Protein AF-A0A917L1X8-F1 (afdb_monomer_lite)

Structure (mmCIF, N/CA/C/O backbone):
data_AF-A0A917L1X8-F1
#
_entry.id   AF-A0A917L1X8-F1
#
loop_
_atom_site.group_PDB
_atom_site.id
_atom_site.type_symbol
_atom_site.label_atom_id
_atom_site.label_alt_id
_atom_site.label_comp_id
_atom_site.label_asym_id
_atom_site.label_entity_id
_atom_site.label_seq_id
_atom_site.pdbx_PDB_ins_code
_atom_site.Cartn_x
_atom_site.Cartn_y
_atom_site.Cartn_z
_atom_site.occupancy
_atom_site.B_iso_or_equiv
_atom_site.auth_seq_id
_atom_site.auth_comp_id
_atom_site.auth_asym_id
_atom_site.auth_atom_id
_atom_site.pdbx_PDB_model_num
ATOM 1 N N . MET A 1 1 ? -9.112 -83.133 -15.564 1.00 37.19 1 MET A N 1
ATOM 2 C CA . MET A 1 1 ? -9.327 -83.525 -14.154 1.00 37.19 1 MET A CA 1
ATOM 3 C C . MET A 1 1 ? -9.954 -82.317 -13.470 1.00 37.19 1 MET A C 1
ATOM 5 O O . MET A 1 1 ? -9.300 -81.292 -13.393 1.00 37.19 1 MET A O 1
ATOM 9 N N . SER A 1 2 ? -11.290 -82.280 -13.437 1.00 29.70 2 SER A N 1
ATOM 10 C CA . SER A 1 2 ? -12.118 -82.573 -12.244 1.00 29.70 2 SER A CA 1
ATOM 11 C C . SER A 1 2 ? -12.110 -81.376 -11.283 1.00 29.70 2 SER A C 1
ATOM 13 O O . SER A 1 2 ? -11.098 -81.151 -10.637 1.00 29.70 2 SER A O 1
ATOM 15 N N . ALA A 1 3 ? -13.090 -80.466 -11.393 1.00 27.92 3 ALA A N 1
ATOM 16 C CA . ALA A 1 3 ? -14.369 -80.446 -10.639 1.00 27.92 3 ALA A CA 1
ATOM 17 C C . ALA A 1 3 ? -14.128 -80.019 -9.171 1.00 27.92 3 ALA A C 1
ATOM 19 O O . ALA A 1 3 ? -13.199 -80.515 -8.555 1.00 27.92 3 ALA A O 1
ATOM 20 N N . SER A 1 4 ? -14.846 -79.090 -8.535 1.00 29.97 4 SER A N 1
ATOM 21 C CA . SER A 1 4 ? -16.282 -78.764 -8.570 1.00 29.97 4 SER A CA 1
ATOM 22 C C . SER A 1 4 ? -16.540 -77.526 -7.683 1.00 29.97 4 SER A C 1
ATOM 24 O O . SER A 1 4 ? -15.988 -77.466 -6.589 1.00 29.97 4 SER A O 1
ATOM 26 N N . GLY A 1 5 ? -17.358 -76.559 -8.121 1.00 28.75 5 GLY A N 1
ATOM 27 C CA . GLY A 1 5 ? -18.647 -76.209 -7.477 1.00 28.75 5 GLY A CA 1
ATOM 28 C C . GLY A 1 5 ? -18.569 -74.857 -6.739 1.00 28.75 5 GLY A C 1
ATOM 29 O O . GLY A 1 5 ? -17.523 -74.531 -6.206 1.00 28.75 5 GLY A O 1
ATOM 30 N N . GLY A 1 6 ? -19.568 -73.976 -6.676 1.00 29.66 6 GLY A N 1
ATOM 31 C CA . GLY A 1 6 ? -20.951 -73.946 -7.148 1.00 29.66 6 GLY A CA 1
ATOM 32 C C . GLY A 1 6 ? -21.548 -72.550 -6.853 1.00 29.66 6 GLY A C 1
ATOM 33 O O . GLY A 1 6 ? -20.963 -71.761 -6.117 1.00 29.66 6 GLY A O 1
ATOM 34 N N . PHE A 1 7 ? -22.682 -72.246 -7.483 1.00 34.00 7 PHE A N 1
ATOM 35 C CA . PHE A 1 7 ? -23.410 -70.968 -7.468 1.00 34.00 7 PHE A CA 1
ATOM 36 C C . PHE A 1 7 ? -24.003 -70.566 -6.100 1.00 34.00 7 PHE A C 1
ATOM 38 O O . PHE A 1 7 ? -24.347 -71.427 -5.296 1.00 34.00 7 PHE A O 1
ATOM 45 N N . GLY A 1 8 ? -24.264 -69.264 -5.912 1.00 29.08 8 GLY A N 1
ATOM 46 C CA . GLY A 1 8 ? -25.159 -68.730 -4.873 1.00 29.08 8 GLY A CA 1
ATOM 47 C C . GLY A 1 8 ? -25.096 -67.202 -4.788 1.00 29.08 8 GLY A C 1
ATOM 48 O O . GLY A 1 8 ? -24.018 -66.656 -4.600 1.00 29.08 8 GLY A O 1
ATOM 49 N N . GLY A 1 9 ? -26.221 -66.511 -4.985 1.00 28.94 9 GLY A N 1
ATOM 50 C CA . GLY A 1 9 ? -26.287 -65.058 -5.149 1.00 28.94 9 GLY A CA 1
ATOM 51 C C . GLY A 1 9 ? -26.867 -64.275 -3.967 1.00 28.94 9 GLY A C 1
ATOM 52 O O . GLY A 1 9 ? -27.357 -64.843 -3.000 1.00 28.94 9 GLY A O 1
ATOM 53 N N . VAL A 1 10 ? -26.876 -62.956 -4.194 1.00 34.75 10 VAL A N 1
ATOM 54 C CA . VAL A 1 10 ? -27.664 -61.863 -3.588 1.00 34.75 10 VAL A CA 1
ATOM 55 C C . VAL A 1 10 ? -27.365 -61.457 -2.139 1.00 34.75 10 VAL A C 1
ATOM 57 O O . VAL A 1 10 ? -27.538 -62.212 -1.193 1.00 34.75 10 VAL A O 1
ATOM 60 N N . GLY A 1 11 ? -27.068 -60.162 -1.987 1.00 27.75 11 GLY A N 1
ATOM 61 C CA . GLY A 1 11 ? -27.227 -59.420 -0.739 1.00 27.75 11 GLY A CA 1
ATOM 62 C C . GLY A 1 11 ? -26.560 -58.051 -0.812 1.00 27.75 11 GLY A C 1
ATOM 63 O O . GLY A 1 11 ? -25.422 -57.897 -0.387 1.00 27.75 11 GLY A O 1
ATOM 64 N N . GLY A 1 12 ? -27.247 -57.061 -1.385 1.00 32.41 12 GLY A N 1
ATOM 65 C CA . GLY A 1 12 ? -26.806 -55.672 -1.306 1.00 32.41 12 GLY A CA 1
ATOM 66 C C . GLY A 1 12 ? -26.876 -55.155 0.131 1.00 32.41 12 GLY A C 1
ATOM 67 O O . GLY A 1 12 ? -27.874 -55.365 0.814 1.00 32.41 12 GLY A O 1
ATOM 68 N N . VAL A 1 13 ? -25.841 -54.433 0.556 1.00 33.09 13 VAL A N 1
ATOM 69 C CA . VAL A 1 13 ? -25.911 -53.473 1.661 1.00 33.09 13 VAL A CA 1
ATOM 70 C C . VAL A 1 13 ? -25.188 -52.215 1.193 1.00 33.09 13 VAL A C 1
ATOM 72 O O . VAL A 1 13 ? -24.022 -52.262 0.806 1.00 33.09 13 VAL A O 1
ATOM 75 N N . GLY A 1 14 ? -25.922 -51.105 1.158 1.00 32.94 14 GLY A N 1
ATOM 76 C CA . GLY A 1 14 ? -25.407 -49.796 0.783 1.00 32.94 14 GLY A CA 1
ATOM 77 C C . GLY A 1 14 ? -24.368 -49.288 1.779 1.00 32.94 14 GLY A C 1
ATOM 78 O O . GLY A 1 14 ? -24.600 -49.281 2.986 1.00 32.94 14 GLY A O 1
ATOM 79 N N . GLY A 1 15 ? -23.241 -48.824 1.245 1.00 29.70 15 GLY A N 1
ATOM 80 C CA . GLY A 1 15 ? -22.302 -47.946 1.929 1.00 29.70 15 GLY A CA 1
ATOM 81 C C . GLY A 1 15 ? -22.498 -46.523 1.424 1.00 29.70 15 GLY A C 1
ATOM 82 O O . GLY A 1 15 ? -22.317 -46.240 0.242 1.00 29.70 15 GLY A O 1
ATOM 83 N N . VAL A 1 16 ? -22.909 -45.644 2.328 1.00 33.94 16 VAL A N 1
ATOM 84 C CA . VAL A 1 16 ? -22.978 -44.197 2.139 1.00 33.94 16 VAL A CA 1
ATOM 85 C C . VAL A 1 16 ? -21.563 -43.625 2.020 1.00 33.94 16 VAL A C 1
ATOM 87 O O . VAL A 1 16 ? -20.709 -43.942 2.838 1.00 33.94 16 VAL A O 1
ATOM 90 N N . GLY A 1 17 ? -21.384 -42.713 1.061 1.00 30.53 17 GLY A N 1
ATOM 91 C CA . GLY A 1 17 ? -20.558 -41.511 1.203 1.00 30.53 17 GLY A CA 1
ATOM 92 C C . GLY A 1 17 ? -19.044 -41.676 1.094 1.00 30.53 17 GLY A C 1
ATOM 93 O O . GLY A 1 17 ? -18.377 -42.121 2.019 1.00 30.53 17 GLY A O 1
ATOM 94 N N . GLY A 1 18 ? -18.478 -41.155 0.009 1.00 34.00 18 GLY A N 1
ATOM 95 C CA . GLY A 1 18 ? -17.051 -40.880 -0.041 1.00 34.00 18 GLY A CA 1
ATOM 96 C C . GLY A 1 18 ? -16.575 -40.522 -1.435 1.00 34.00 18 GLY A C 1
ATOM 97 O O . GLY A 1 18 ? -16.677 -41.327 -2.350 1.00 34.00 18 GLY A O 1
ATOM 98 N N . VAL A 1 19 ? -15.972 -39.340 -1.536 1.00 35.31 19 VAL A N 1
ATOM 99 C CA . VAL A 1 19 ? -15.176 -38.846 -2.669 1.00 35.31 19 VAL A CA 1
ATOM 100 C C . VAL A 1 19 ? -15.982 -38.254 -3.835 1.00 35.31 19 VAL A C 1
ATOM 102 O O . VAL A 1 19 ? -16.015 -38.766 -4.950 1.00 35.31 19 VAL A O 1
ATOM 105 N N . GLY A 1 20 ? -16.578 -37.085 -3.579 1.00 29.56 20 GLY A N 1
ATOM 106 C CA . GLY A 1 20 ? -16.814 -36.081 -4.618 1.00 29.56 20 GLY A CA 1
ATOM 107 C C . GLY A 1 20 ? -15.520 -35.303 -4.864 1.00 29.56 20 GLY A C 1
ATOM 108 O O . GLY A 1 20 ? -14.952 -34.747 -3.927 1.00 29.56 20 GLY A O 1
ATOM 109 N N . GLY A 1 21 ? -15.032 -35.344 -6.103 1.00 27.83 21 GLY A N 1
ATOM 110 C CA . GLY A 1 21 ? -13.711 -34.877 -6.509 1.00 27.83 21 GLY A CA 1
ATOM 111 C C . GLY A 1 21 ? -13.425 -33.398 -6.253 1.00 27.83 21 GLY A C 1
ATOM 112 O O . GLY A 1 21 ? -14.277 -32.525 -6.404 1.00 27.83 21 GLY A O 1
ATOM 113 N N . VAL A 1 22 ? -12.159 -33.133 -5.933 1.00 37.16 22 VAL A N 1
ATOM 114 C CA . VAL A 1 22 ? -11.542 -31.810 -6.025 1.00 37.16 22 VAL A CA 1
ATOM 115 C C . VAL A 1 22 ? -11.422 -31.478 -7.512 1.00 37.16 22 VAL A C 1
ATOM 117 O O . VAL A 1 22 ? -10.515 -31.941 -8.201 1.00 37.16 22 VAL A O 1
ATOM 120 N N . GLY A 1 23 ? -12.404 -30.748 -8.033 1.00 28.89 23 GLY A N 1
ATOM 121 C CA . GLY A 1 23 ? -12.411 -30.261 -9.404 1.00 28.89 23 GLY A CA 1
ATOM 122 C C . GLY A 1 23 ? -11.868 -28.839 -9.483 1.00 28.89 23 GLY A C 1
ATOM 123 O O . GLY A 1 23 ? -12.508 -27.915 -9.000 1.00 28.89 23 GLY A O 1
ATOM 124 N N . GLY A 1 24 ? -10.726 -28.683 -10.155 1.00 27.34 24 GLY A N 1
ATOM 125 C CA . GLY A 1 24 ? -10.419 -27.493 -10.951 1.00 27.34 24 GLY A CA 1
ATOM 126 C C . GLY A 1 24 ? -9.956 -26.251 -10.196 1.00 27.34 24 GLY A C 1
ATOM 127 O O . GLY A 1 24 ? -10.712 -25.306 -10.004 1.00 27.34 24 GLY A O 1
ATOM 128 N N . VAL A 1 25 ? -8.654 -26.197 -9.916 1.00 39.25 25 VAL A N 1
ATOM 129 C CA . VAL A 1 25 ? -7.922 -24.933 -9.804 1.00 39.25 25 VAL A CA 1
ATOM 130 C C . VAL A 1 25 ? -7.875 -24.325 -11.211 1.00 39.25 25 VAL A C 1
ATOM 132 O O . VAL A 1 25 ? -7.202 -24.849 -12.096 1.00 39.25 25 VAL A O 1
ATOM 135 N N . GLY A 1 26 ? -8.644 -23.262 -11.437 1.00 26.94 26 GLY A N 1
ATOM 136 C CA . GLY A 1 26 ? -8.643 -22.471 -12.666 1.00 26.94 26 GLY A CA 1
ATOM 137 C C . GLY A 1 26 ? -8.386 -21.015 -12.308 1.00 26.94 26 GLY A C 1
ATOM 138 O O . GLY A 1 26 ? -9.172 -20.407 -11.587 1.00 26.94 26 GLY A O 1
ATOM 139 N N . GLY A 1 27 ? -7.247 -20.486 -12.754 1.00 30.53 27 GLY A N 1
ATOM 140 C CA . GLY A 1 27 ? -6.743 -19.177 -12.361 1.00 30.53 27 GLY A CA 1
ATOM 141 C C . GLY A 1 27 ? -7.693 -18.023 -12.680 1.00 30.53 27 GLY A C 1
ATOM 142 O O . GLY A 1 27 ? -8.072 -17.803 -13.828 1.00 30.53 27 GLY A O 1
ATOM 143 N N . VAL A 1 28 ? -7.973 -17.223 -11.654 1.00 29.88 28 VAL A N 1
ATOM 144 C CA . VAL A 1 28 ? -8.329 -15.811 -11.794 1.00 29.88 28 VAL A CA 1
ATOM 145 C C . VAL A 1 28 ? -7.239 -15.030 -11.067 1.00 29.88 28 VAL A C 1
ATOM 147 O O . VAL A 1 28 ? -7.268 -14.837 -9.856 1.00 29.88 28 VAL A O 1
ATOM 150 N N . GLY A 1 29 ? -6.194 -14.669 -11.809 1.00 35.03 29 GLY A N 1
ATOM 151 C CA . GLY A 1 29 ? -5.110 -13.832 -11.312 1.00 35.03 29 GLY A CA 1
ATOM 152 C C . GLY A 1 29 ? -5.513 -12.362 -11.357 1.00 35.03 29 GLY A C 1
ATOM 153 O O . GLY A 1 29 ? -5.579 -11.776 -12.433 1.00 35.03 29 GLY A O 1
ATOM 154 N N . GLY A 1 30 ? -5.736 -11.763 -10.189 1.00 35.22 30 GLY A N 1
ATOM 155 C CA . GLY A 1 30 ? -5.964 -10.328 -10.027 1.00 35.22 30 GLY A CA 1
ATOM 156 C C . GLY A 1 30 ? -7.042 -10.064 -8.984 1.00 35.22 30 GLY A C 1
ATOM 157 O O . GLY A 1 30 ? -8.186 -10.424 -9.207 1.00 35.22 30 GLY A O 1
ATOM 158 N N . VAL A 1 31 ? -6.647 -9.442 -7.869 1.00 38.38 31 VAL A N 1
ATOM 159 C CA . VAL A 1 31 ? -7.462 -9.097 -6.687 1.00 38.38 31 VAL A CA 1
ATOM 160 C C . VAL A 1 31 ? -8.126 -10.286 -5.976 1.00 38.38 31 VAL A C 1
ATOM 162 O O . VAL A 1 31 ? -9.295 -10.596 -6.173 1.00 38.38 31 VAL A O 1
ATOM 165 N N . SER A 1 32 ? -7.376 -10.930 -5.076 1.00 32.84 32 SER A N 1
ATOM 166 C CA . SER A 1 32 ? -7.934 -11.853 -4.081 1.00 32.84 32 SER A CA 1
ATOM 167 C C . SER A 1 32 ? -8.812 -11.085 -3.087 1.00 32.84 32 SER A C 1
ATOM 169 O O . SER A 1 32 ? -8.364 -10.695 -2.013 1.00 32.84 32 SER A O 1
ATOM 171 N N . PHE A 1 33 ? -10.074 -10.868 -3.446 1.00 36.09 33 PHE A N 1
ATOM 172 C CA . PHE A 1 33 ? -11.143 -10.791 -2.463 1.00 36.09 33 PHE A CA 1
ATOM 173 C C . PHE A 1 33 ? -11.544 -12.239 -2.158 1.00 36.09 33 PHE A C 1
ATOM 175 O O . PHE A 1 33 ? -12.094 -12.912 -3.026 1.00 36.09 33 PHE A O 1
ATOM 182 N N . ALA A 1 34 ? -11.232 -12.677 -0.934 1.00 32.53 34 ALA A N 1
ATOM 183 C CA . ALA A 1 34 ? -11.606 -13.932 -0.269 1.00 32.53 34 ALA A CA 1
ATOM 184 C C . ALA A 1 34 ? -10.526 -15.042 -0.150 1.00 32.53 34 ALA A C 1
ATOM 186 O O . ALA A 1 34 ? -10.079 -15.638 -1.127 1.00 32.53 34 ALA A O 1
ATOM 187 N N . LEU A 1 35 ? -10.256 -15.353 1.131 1.00 35.56 35 LEU A N 1
ATOM 188 C CA . LEU A 1 35 ? -10.286 -16.698 1.727 1.00 35.56 35 LEU A CA 1
ATOM 189 C C . LEU A 1 35 ? -9.008 -17.564 1.692 1.00 35.56 35 LEU A C 1
ATOM 191 O O . LEU A 1 35 ? -8.986 -18.528 0.944 1.00 35.56 35 LEU A O 1
ATOM 195 N N . ASP A 1 36 ? -8.003 -17.269 2.543 1.00 30.62 36 ASP A N 1
ATOM 196 C CA . ASP A 1 36 ? -7.274 -18.286 3.359 1.00 30.62 36 ASP A CA 1
ATOM 197 C C . ASP A 1 36 ? -6.204 -17.666 4.311 1.00 30.62 36 ASP A C 1
ATOM 199 O O . ASP A 1 36 ? -4.999 -17.780 4.094 1.00 30.62 36 ASP A O 1
ATOM 203 N N . LEU A 1 37 ? -6.604 -16.966 5.385 1.00 30.69 37 LEU A N 1
ATOM 204 C CA . LEU A 1 37 ? -5.676 -16.622 6.492 1.00 30.69 37 LEU A CA 1
ATOM 205 C C . LEU A 1 37 ? -6.180 -17.110 7.857 1.00 30.69 37 LEU A C 1
ATOM 207 O O . LEU A 1 37 ? -5.937 -16.493 8.889 1.00 30.69 37 LEU A O 1
ATOM 211 N N . LEU A 1 38 ? -6.872 -18.243 7.851 1.00 35.28 38 LEU A N 1
ATOM 212 C CA . LEU A 1 38 ? -7.008 -19.163 8.972 1.00 35.28 38 LEU A CA 1
ATOM 213 C C . LEU A 1 38 ? -7.045 -20.539 8.312 1.00 35.28 38 LEU A C 1
ATOM 215 O O . LEU A 1 38 ? -7.919 -20.761 7.483 1.00 35.28 38 LEU A O 1
ATOM 219 N N . GLY A 1 39 ? -6.067 -21.399 8.626 1.00 31.77 39 GLY A N 1
ATOM 220 C CA . GLY A 1 39 ? -5.886 -22.725 8.023 1.00 31.77 39 GLY A CA 1
ATOM 221 C C . GLY A 1 39 ? -7.151 -23.588 8.031 1.00 31.77 39 GLY A C 1
ATOM 222 O O . GLY A 1 39 ? -8.161 -23.169 8.595 1.00 31.77 39 GLY A O 1
ATOM 223 N N . PRO A 1 40 ? -7.102 -24.798 7.435 1.00 37.41 40 PRO A N 1
ATOM 224 C CA . PRO A 1 40 ? -8.270 -25.514 6.941 1.00 37.41 40 PRO A CA 1
ATOM 225 C C . PRO A 1 40 ? -9.370 -25.463 7.985 1.00 37.41 40 PRO A C 1
ATOM 227 O O . PRO A 1 40 ? -9.349 -26.182 8.986 1.00 37.41 40 PRO A O 1
ATOM 230 N N . SER A 1 41 ? -10.335 -24.580 7.741 1.00 40.06 41 SER A N 1
ATOM 231 C CA . SER A 1 41 ? -11.610 -24.614 8.420 1.00 40.06 41 SER A CA 1
ATOM 232 C C . SER A 1 41 ? -12.313 -25.823 7.827 1.00 40.06 41 SER A C 1
ATOM 234 O O . SER A 1 41 ? -13.227 -25.695 7.018 1.00 40.06 41 SER A O 1
ATOM 236 N N . GLY A 1 42 ? -11.829 -27.021 8.183 1.00 37.72 42 GLY A N 1
ATOM 237 C CA . GLY A 1 42 ? -12.652 -28.209 8.195 1.00 37.72 42 GLY A CA 1
ATOM 238 C C . GLY A 1 42 ? -13.889 -27.756 8.928 1.00 37.72 42 GLY A C 1
ATOM 239 O O . GLY A 1 42 ? -13.788 -27.332 10.078 1.00 37.72 42 GLY A O 1
ATOM 240 N N . ALA A 1 43 ? -14.978 -27.645 8.176 1.00 40.91 43 ALA A N 1
ATOM 241 C CA . ALA A 1 43 ? -16.183 -26.996 8.620 1.00 40.91 43 ALA A CA 1
ATOM 242 C C . ALA A 1 43 ? -16.463 -27.431 10.059 1.00 40.91 43 ALA A C 1
ATOM 244 O O . ALA A 1 43 ? -16.740 -28.602 10.328 1.00 40.91 43 ALA A O 1
ATOM 245 N N . LEU A 1 44 ? -16.321 -26.487 10.993 1.00 48.00 44 LEU A N 1
ATOM 246 C CA . LEU A 1 44 ? -16.744 -26.661 12.372 1.00 48.00 44 LEU A CA 1
ATOM 247 C C . LEU A 1 44 ? -18.267 -26.586 12.343 1.00 48.00 44 LEU A C 1
ATOM 249 O O . LEU A 1 44 ? -18.874 -25.627 12.818 1.00 48.00 44 LEU A O 1
ATOM 253 N N . PHE A 1 45 ? -18.892 -27.565 11.690 1.00 47.56 45 PHE A N 1
ATOM 254 C CA . PHE A 1 45 ? -20.319 -27.767 11.758 1.00 47.56 45 PHE A CA 1
ATOM 255 C C . PHE A 1 45 ? -20.631 -27.928 13.240 1.00 47.56 45 PHE A C 1
ATOM 257 O O . PHE A 1 45 ? -20.284 -28.935 13.857 1.00 47.56 45 PHE A O 1
ATOM 264 N N . ARG A 1 46 ? -21.243 -26.905 13.842 1.00 51.25 46 ARG A N 1
ATOM 265 C CA . ARG A 1 46 ? -21.845 -27.080 15.157 1.00 51.25 46 ARG A CA 1
ATOM 266 C C . ARG A 1 46 ? -23.019 -28.026 14.932 1.00 51.25 46 ARG A C 1
ATOM 268 O O . ARG A 1 46 ? -23.911 -27.658 14.161 1.00 51.25 46 ARG A O 1
ATOM 275 N N . PRO A 1 47 ? -23.028 -29.231 15.531 1.00 56.44 47 PRO A N 1
ATOM 276 C CA . PRO A 1 47 ? -24.190 -30.094 15.421 1.00 56.44 47 PRO A CA 1
ATOM 277 C C . PRO A 1 47 ? -25.401 -29.296 15.895 1.00 56.44 47 PRO A C 1
ATOM 279 O O . PRO A 1 47 ? -25.311 -28.532 16.862 1.00 56.44 47 PRO A O 1
ATOM 282 N N . THR A 1 48 ? -26.521 -29.431 15.188 1.00 56.88 48 THR A N 1
ATOM 283 C CA . THR A 1 48 ? -27.803 -28.918 15.663 1.00 56.88 48 THR A CA 1
ATOM 284 C C . THR A 1 48 ? -28.041 -29.564 17.026 1.00 56.88 48 THR A C 1
ATOM 286 O O . THR A 1 48 ? -28.312 -30.754 17.094 1.00 56.88 48 THR A O 1
ATOM 289 N N . GLY A 1 49 ? -27.786 -28.820 18.106 1.00 61.66 49 GLY A N 1
ATOM 290 C CA . GLY A 1 49 ? -27.781 -29.352 19.466 1.00 61.66 49 GLY A CA 1
ATOM 291 C C . GLY A 1 49 ? -29.198 -29.665 19.931 1.00 61.66 49 GLY A C 1
ATOM 292 O O . GLY A 1 49 ? -29.840 -30.603 19.472 1.00 61.66 49 GLY A O 1
ATOM 293 N N . VAL A 1 50 ? -29.718 -28.858 20.849 1.00 59.94 50 VAL A N 1
ATOM 294 C CA . VAL A 1 50 ? -31.108 -28.986 21.289 1.00 59.94 50 VAL A CA 1
ATOM 295 C C . VAL A 1 50 ? -32.007 -28.122 20.408 1.00 59.94 50 VAL A C 1
ATOM 297 O O . VAL A 1 50 ? -31.828 -26.907 20.340 1.00 59.94 50 VAL A O 1
ATOM 300 N N . VAL A 1 51 ? -32.992 -28.738 19.752 1.00 57.06 51 VAL A N 1
ATOM 301 C CA . VAL A 1 51 ? -33.988 -28.020 18.946 1.00 57.06 51 VAL A CA 1
ATOM 302 C C . VAL A 1 51 ? -35.172 -27.627 19.840 1.00 57.06 51 VAL A C 1
ATOM 304 O O . VAL A 1 51 ? -35.807 -28.525 20.404 1.00 57.06 51 VAL A O 1
ATOM 307 N N . PRO A 1 52 ? -35.500 -26.326 19.982 1.00 55.94 52 PRO A N 1
ATOM 308 C CA . PRO A 1 52 ? -36.664 -25.898 20.750 1.00 55.94 52 PRO A CA 1
ATOM 309 C C . PRO A 1 52 ? -37.969 -26.393 20.111 1.00 55.94 52 PRO A C 1
ATOM 311 O O . PRO A 1 52 ? -38.068 -26.578 18.894 1.00 55.94 52 PRO A O 1
ATOM 314 N N . THR A 1 53 ? -38.991 -26.600 20.944 1.00 57.78 53 THR A N 1
ATOM 315 C CA . THR A 1 53 ? -40.341 -26.964 20.498 1.00 57.78 53 THR A CA 1
ATOM 316 C C . THR A 1 53 ? -40.853 -25.940 19.478 1.00 57.78 53 THR A C 1
ATOM 318 O O . THR A 1 53 ? -40.777 -24.733 19.702 1.00 57.78 53 THR A O 1
ATOM 321 N N . ARG A 1 54 ? -41.374 -26.417 18.340 1.00 56.72 54 ARG A N 1
ATOM 322 C CA . ARG A 1 54 ? -41.917 -25.555 17.278 1.00 56.72 54 ARG A CA 1
ATOM 323 C C . ARG A 1 54 ? -43.103 -24.756 17.820 1.00 56.72 54 ARG A C 1
ATOM 325 O O . ARG A 1 54 ? -44.046 -25.349 18.336 1.00 56.72 54 ARG A O 1
ATOM 332 N N . GLN A 1 55 ? -43.077 -23.438 17.649 1.00 57.75 55 GLN A N 1
ATOM 333 C CA . GLN A 1 55 ? -44.256 -22.588 17.796 1.00 57.75 55 GLN A CA 1
ATOM 334 C C . GLN A 1 55 ? -44.662 -22.068 16.421 1.00 57.75 55 GLN A C 1
ATOM 336 O O . GLN A 1 55 ? -43.823 -21.603 15.650 1.00 57.75 55 GLN A O 1
ATOM 341 N N . THR A 1 56 ? -45.950 -22.163 16.108 1.00 59.75 56 THR A N 1
ATOM 342 C CA . THR A 1 56 ? -46.509 -21.595 14.881 1.00 59.75 56 THR A CA 1
ATOM 343 C C . THR A 1 56 ? -46.472 -20.074 14.992 1.00 59.75 56 THR A C 1
ATOM 345 O O . THR A 1 56 ? -47.130 -19.507 15.863 1.00 59.75 56 THR A O 1
ATOM 348 N N . LEU A 1 57 ? -45.705 -19.411 14.125 1.00 59.22 57 LEU A N 1
ATOM 349 C CA . LEU A 1 57 ? -45.704 -17.951 14.039 1.00 59.22 57 LEU A CA 1
ATOM 350 C C . LEU A 1 57 ? -47.052 -17.485 13.474 1.00 59.22 57 LEU A C 1
ATOM 352 O O . LEU A 1 57 ? -47.392 -17.791 12.331 1.00 59.22 57 LEU A O 1
ATOM 356 N N . GLN A 1 58 ? -47.831 -16.767 14.286 1.00 63.97 58 GLN A N 1
ATOM 357 C CA . GLN A 1 58 ? -49.072 -16.138 13.833 1.00 63.97 58 GLN A CA 1
ATOM 358 C C . GLN A 1 58 ? -48.770 -14.892 12.987 1.00 63.97 58 GLN A C 1
ATOM 360 O O . GLN A 1 58 ? -47.813 -14.173 13.260 1.00 63.97 58 GLN A O 1
ATOM 365 N N . GLY A 1 59 ? -49.600 -14.630 11.970 1.00 68.50 59 GLY A N 1
ATOM 366 C CA . GLY A 1 59 ? -49.507 -13.427 11.128 1.00 68.50 59 GLY A CA 1
ATOM 367 C C . GLY A 1 59 ? -48.687 -13.568 9.839 1.00 68.50 59 GLY A C 1
ATOM 368 O O . GLY A 1 59 ? -48.441 -12.567 9.174 1.00 68.50 59 GLY A O 1
ATOM 369 N N . LEU A 1 60 ? -48.269 -14.781 9.460 1.00 64.12 60 LEU A N 1
ATOM 370 C CA . LEU A 1 60 ? -47.611 -15.007 8.169 1.00 64.12 60 LEU A CA 1
ATOM 371 C C . LEU A 1 60 ? -48.613 -14.968 6.994 1.00 64.12 60 LEU A C 1
ATOM 373 O O . LEU A 1 60 ? -49.778 -15.333 7.177 1.00 64.12 60 LEU A O 1
ATOM 377 N N . PRO A 1 61 ? -48.171 -14.564 5.784 1.00 71.25 61 PRO A N 1
ATOM 378 C CA . PRO A 1 61 ? -49.009 -14.577 4.588 1.00 71.25 61 PRO A CA 1
ATOM 379 C C . PRO A 1 61 ? -49.601 -15.971 4.306 1.00 71.25 61 PRO A C 1
ATOM 381 O O . PRO A 1 61 ? -48.922 -16.979 4.545 1.00 71.25 61 PRO A O 1
ATOM 384 N N . PRO A 1 62 ? -50.829 -16.061 3.756 1.00 65.38 62 PRO A N 1
ATOM 385 C CA . PRO A 1 62 ? -51.425 -17.336 3.364 1.00 65.38 62 PRO A CA 1
ATOM 386 C C . PRO A 1 62 ? -50.498 -18.110 2.413 1.00 65.38 62 PRO A C 1
ATOM 388 O O . PRO A 1 62 ? -50.103 -17.589 1.373 1.00 65.38 62 PRO A O 1
ATOM 391 N N . GLY A 1 63 ? -50.142 -19.348 2.769 1.00 62.53 63 GLY A N 1
ATOM 392 C CA . GLY A 1 63 ? -49.279 -20.212 1.950 1.00 62.53 63 GLY A CA 1
ATOM 393 C C . GLY A 1 63 ? -47.784 -20.177 2.287 1.00 62.53 63 GLY A C 1
ATOM 394 O O . GLY A 1 63 ? -47.015 -20.893 1.648 1.00 62.53 63 GLY A O 1
ATOM 395 N N . ALA A 1 64 ? -47.351 -19.416 3.301 1.00 62.66 64 ALA A N 1
ATOM 396 C CA . ALA A 1 64 ? -45.996 -19.562 3.830 1.00 62.66 64 ALA A CA 1
ATOM 397 C C . ALA A 1 64 ? -45.780 -21.023 4.292 1.00 62.66 64 ALA A C 1
ATOM 399 O O . ALA A 1 64 ? -46.632 -21.553 5.010 1.00 62.66 64 ALA A O 1
ATOM 400 N N . PRO A 1 65 ? -44.689 -21.709 3.898 1.00 56.22 65 PRO A N 1
ATOM 401 C CA . PRO A 1 65 ? -44.435 -23.081 4.325 1.00 56.22 65 PRO A CA 1
ATOM 402 C C . PRO A 1 65 ? -44.215 -23.101 5.843 1.00 56.22 65 PRO A C 1
ATOM 404 O O . PRO A 1 65 ? -43.140 -22.781 6.339 1.00 56.22 65 PRO A O 1
ATOM 407 N N . LEU A 1 66 ? -45.262 -23.445 6.598 1.00 57.06 66 LEU A N 1
ATOM 408 C CA . LEU A 1 66 ? -45.276 -23.310 8.059 1.00 57.06 66 LEU A CA 1
ATOM 409 C C . LEU A 1 66 ? -44.413 -24.351 8.788 1.00 57.06 66 LEU A C 1
ATOM 411 O O . LEU A 1 66 ? -44.274 -24.276 10.008 1.00 57.06 66 LEU A O 1
ATOM 415 N N . ILE A 1 67 ? -43.873 -25.362 8.100 1.00 54.34 67 ILE A N 1
ATOM 416 C CA . ILE A 1 67 ? -43.283 -26.524 8.769 1.00 54.34 67 ILE A CA 1
ATOM 417 C C . ILE A 1 67 ? -42.160 -27.135 7.920 1.00 54.34 67 ILE A C 1
ATOM 419 O O . ILE A 1 67 ? -42.417 -27.770 6.903 1.00 54.34 67 ILE A O 1
ATOM 423 N N . TYR A 1 68 ? -40.910 -27.024 8.379 1.00 52.69 68 TYR A N 1
ATOM 424 C CA . TYR A 1 68 ? -39.801 -27.843 7.875 1.00 52.69 68 TYR A CA 1
ATOM 425 C C . TYR A 1 68 ? -39.966 -29.294 8.375 1.00 52.69 68 TYR A C 1
ATOM 427 O O . TYR A 1 68 ? -40.081 -29.519 9.581 1.00 52.69 68 TYR A O 1
ATOM 435 N N . GLN A 1 69 ? -40.035 -30.292 7.489 1.00 51.25 69 GLN A N 1
ATOM 436 C CA . GLN A 1 69 ? -40.398 -31.685 7.828 1.00 51.25 69 GLN A CA 1
ATOM 437 C C . GLN A 1 69 ? -39.204 -32.668 7.914 1.00 51.25 69 GLN A C 1
ATOM 439 O O . GLN A 1 69 ? -39.388 -33.853 7.670 1.00 51.25 69 GLN A O 1
ATOM 444 N N . SER A 1 70 ? -37.981 -32.233 8.246 1.00 48.06 70 SER A N 1
ATOM 445 C CA . SER A 1 70 ? -36.838 -33.169 8.310 1.00 48.06 70 SER A CA 1
ATOM 446 C C . SER A 1 70 ? -36.752 -33.988 9.612 1.00 48.06 70 SER A C 1
ATOM 448 O O . SER A 1 70 ? -37.277 -33.584 10.657 1.00 48.06 70 SER A O 1
ATOM 450 N N . GLU A 1 71 ? -36.046 -35.123 9.529 1.00 49.56 71 GLU A N 1
ATOM 451 C CA . GLU A 1 71 ? -35.919 -36.170 10.554 1.00 49.56 71 GLU A CA 1
ATOM 452 C C . GLU A 1 71 ? -35.262 -35.697 11.866 1.00 49.56 71 GLU A C 1
ATOM 454 O O . GLU A 1 71 ? -34.341 -34.880 11.874 1.00 49.56 71 GLU A O 1
ATOM 459 N N . ARG A 1 72 ? -35.792 -36.186 12.997 1.00 54.00 72 ARG A N 1
ATOM 460 C CA . ARG A 1 72 ? -35.477 -35.737 14.363 1.00 54.00 72 ARG A CA 1
ATOM 461 C C . ARG A 1 72 ? -34.389 -36.596 15.009 1.00 54.00 72 ARG A C 1
ATOM 463 O O . ARG A 1 72 ? -34.639 -37.759 15.309 1.00 54.00 72 ARG A O 1
ATOM 470 N N . TRP A 1 73 ? -33.261 -35.986 15.362 1.00 48.41 73 TRP A N 1
ATOM 471 C CA . TRP A 1 73 ? -32.333 -36.508 16.370 1.00 48.41 73 TRP A CA 1
ATOM 472 C C . TRP A 1 73 ? -31.472 -35.364 16.936 1.00 48.41 73 TRP A C 1
ATOM 474 O O . TRP A 1 73 ? -30.858 -34.665 16.128 1.00 48.41 73 TRP A O 1
ATOM 484 N N . PRO A 1 74 ? -31.394 -35.139 18.269 1.00 51.69 74 PRO A N 1
ATOM 485 C CA . PRO A 1 74 ? -32.067 -35.833 19.384 1.00 51.69 74 PRO A CA 1
ATOM 486 C C . PRO A 1 74 ? -33.555 -35.430 19.577 1.00 51.69 74 PRO A C 1
ATOM 488 O O . PRO A 1 74 ? -34.034 -34.497 18.925 1.00 51.69 74 PRO A O 1
ATOM 491 N N . PRO A 1 75 ? -34.325 -36.138 20.438 1.00 52.56 75 PRO A N 1
ATOM 492 C CA . PRO A 1 75 ? -35.735 -35.841 20.711 1.00 52.56 75 PRO A CA 1
ATOM 493 C C . PRO A 1 75 ? -35.948 -34.449 21.317 1.00 52.56 75 PRO A C 1
ATOM 495 O O . PRO A 1 75 ? -35.103 -33.916 22.031 1.00 52.56 75 PRO A O 1
ATOM 498 N N . THR A 1 76 ? -37.113 -33.873 21.017 1.00 54.81 76 THR A N 1
ATOM 499 C CA . THR A 1 76 ? -37.574 -32.557 21.472 1.00 54.81 76 THR A CA 1
ATOM 500 C C . THR A 1 76 ? -37.365 -32.392 22.974 1.00 54.81 76 THR A C 1
ATOM 502 O O . THR A 1 76 ? -37.959 -33.119 23.768 1.00 54.81 76 THR A O 1
ATOM 505 N N . VAL A 1 77 ? -36.548 -31.419 23.361 1.00 54.53 77 VAL A N 1
ATOM 506 C CA . VAL A 1 77 ? -36.358 -31.042 24.761 1.00 54.53 77 VAL A CA 1
ATOM 507 C C . VAL A 1 77 ? -37.103 -29.726 24.958 1.00 54.53 77 VAL A C 1
ATOM 509 O O . VAL A 1 77 ? -36.939 -28.800 24.161 1.00 54.53 77 VAL A O 1
ATOM 512 N N . ASN A 1 78 ? -37.941 -29.631 25.992 1.00 56.47 78 ASN A N 1
ATOM 513 C CA . ASN A 1 78 ? -38.562 -28.365 26.392 1.00 56.47 78 ASN A CA 1
ATOM 514 C C . ASN A 1 78 ? -37.485 -27.471 27.016 1.00 56.47 78 ASN A C 1
ATOM 516 O O . ASN A 1 78 ? -37.351 -27.375 28.232 1.00 56.47 78 ASN A O 1
ATOM 520 N N . VAL A 1 79 ? -36.673 -26.851 26.169 1.00 57.06 79 VAL A N 1
ATOM 521 C CA . VAL A 1 79 ? -35.714 -25.837 26.588 1.00 57.06 79 VAL A CA 1
ATOM 522 C C . VAL A 1 79 ? -36.307 -24.454 26.354 1.00 57.06 79 VAL A C 1
ATOM 524 O O . VAL A 1 79 ? -36.399 -23.976 25.224 1.00 57.06 79 VAL A O 1
ATOM 527 N N . SER A 1 80 ? -36.697 -23.797 27.442 1.00 61.72 80 SER A N 1
ATOM 528 C CA . SER A 1 80 ? -36.996 -22.368 27.464 1.00 61.72 80 SER A CA 1
ATOM 529 C C . SER A 1 80 ? -35.707 -21.600 27.756 1.00 61.72 80 SER A C 1
ATOM 531 O O . SER A 1 80 ? -35.432 -21.231 28.897 1.00 61.72 80 SER A O 1
ATOM 533 N N . TRP A 1 81 ? -34.874 -21.404 26.734 1.00 67.69 81 TRP A N 1
ATOM 534 C CA . TRP A 1 81 ? -33.744 -20.487 26.858 1.00 67.69 81 TRP A CA 1
ATOM 535 C C . TRP A 1 81 ? -34.285 -19.062 26.917 1.00 67.69 81 TRP A C 1
ATOM 537 O O . TRP A 1 81 ? -35.112 -18.676 26.087 1.00 67.69 81 TRP A O 1
ATOM 547 N N . ASN A 1 82 ? -33.810 -18.274 27.877 1.00 76.06 82 ASN A N 1
ATOM 548 C CA . ASN A 1 82 ? -34.132 -16.855 27.905 1.00 76.06 82 ASN A CA 1
ATOM 549 C C . ASN A 1 82 ? -33.612 -16.211 26.617 1.00 76.06 82 ASN A C 1
ATOM 551 O O . ASN A 1 82 ? -32.441 -16.368 26.262 1.00 76.06 82 ASN A O 1
ATOM 555 N N . ARG A 1 83 ? -34.482 -15.484 25.911 1.00 72.25 83 ARG A N 1
ATOM 556 C CA . ARG A 1 83 ? -34.039 -14.635 24.807 1.00 72.25 83 ARG A CA 1
ATOM 557 C C . ARG A 1 83 ? -33.167 -13.532 25.404 1.00 72.25 83 ARG A C 1
ATOM 559 O O . ARG A 1 83 ? -33.568 -12.908 26.386 1.00 72.25 83 ARG A O 1
ATOM 566 N N . LEU A 1 84 ? -31.997 -13.289 24.814 1.00 74.81 84 LEU A N 1
ATOM 567 C CA . LEU A 1 84 ? -31.239 -12.085 25.142 1.00 74.81 84 LEU A CA 1
ATOM 568 C C . LEU A 1 84 ? -32.140 -10.870 24.858 1.00 74.81 84 LEU A C 1
ATOM 570 O O . LEU A 1 84 ? -32.728 -10.817 23.777 1.00 74.81 84 LEU A O 1
ATOM 574 N N . PRO A 1 85 ? -32.304 -9.942 25.815 1.00 68.94 85 PRO A N 1
ATOM 575 C CA . PRO A 1 85 ? -33.339 -8.907 25.763 1.00 68.94 85 PRO A CA 1
ATOM 576 C C . PRO A 1 85 ? -33.291 -8.091 24.465 1.00 68.94 85 PRO A C 1
ATOM 578 O O . PRO A 1 85 ? -34.330 -7.868 23.853 1.00 68.94 85 PRO A O 1
ATOM 581 N N . THR A 1 86 ? -32.082 -7.762 24.011 1.00 71.12 86 THR A N 1
ATOM 582 C CA . THR A 1 86 ? -31.721 -7.214 22.697 1.00 71.12 86 THR A CA 1
ATOM 583 C C . THR A 1 86 ? -30.214 -7.419 22.525 1.00 71.12 86 THR A C 1
ATOM 585 O O . THR A 1 86 ? -29.473 -7.296 23.502 1.00 71.12 86 THR A O 1
ATOM 588 N N . ALA A 1 87 ? -29.748 -7.742 21.320 1.00 74.94 87 ALA A N 1
ATOM 589 C CA . ALA A 1 87 ? -28.323 -7.805 21.003 1.00 74.94 87 ALA A CA 1
ATOM 590 C C . ALA A 1 87 ? -28.109 -7.184 19.621 1.00 74.94 87 ALA A C 1
ATOM 592 O O . ALA A 1 87 ? -28.513 -7.771 18.617 1.00 74.94 87 ALA A O 1
ATOM 593 N N . ASP A 1 88 ? -27.513 -5.996 19.593 1.00 81.62 88 ASP A N 1
ATOM 594 C CA . ASP A 1 88 ? -27.047 -5.381 18.354 1.00 81.62 88 ASP A CA 1
ATOM 595 C C . ASP A 1 88 ? -25.696 -5.985 17.962 1.00 81.62 88 ASP A C 1
ATOM 597 O O . ASP A 1 88 ? -24.914 -6.405 18.820 1.00 81.62 88 ASP A O 1
ATOM 601 N N . PHE A 1 89 ? -25.426 -6.039 16.659 1.00 81.75 89 PHE A N 1
ATOM 602 C CA . PHE A 1 89 ? -24.127 -6.468 16.151 1.00 81.75 89 PHE A CA 1
ATOM 603 C C . PHE A 1 89 ? -23.098 -5.371 16.426 1.00 81.75 89 PHE A C 1
ATOM 605 O O . PHE A 1 89 ? -23.273 -4.240 15.968 1.00 81.75 89 PHE A O 1
ATOM 612 N N . ARG A 1 90 ? -22.049 -5.683 17.191 1.00 83.69 90 ARG A N 1
ATOM 613 C CA . ARG A 1 90 ? -21.069 -4.685 17.631 1.00 83.69 90 ARG A CA 1
ATOM 614 C C . ARG A 1 90 ? -19.907 -4.586 16.652 1.00 83.69 90 ARG A C 1
ATOM 616 O O . ARG A 1 90 ? -19.607 -5.531 15.922 1.00 83.69 90 ARG A O 1
ATOM 623 N N . ASP A 1 91 ? -19.179 -3.477 16.707 1.00 82.19 91 ASP A N 1
ATOM 624 C CA . ASP A 1 91 ? -17.950 -3.288 15.928 1.00 82.19 91 ASP A CA 1
ATOM 625 C C . ASP A 1 91 ? -16.906 -4.383 16.229 1.00 82.19 91 ASP A C 1
ATOM 627 O O . ASP A 1 91 ? -16.184 -4.859 15.347 1.00 82.19 91 ASP A O 1
ATOM 631 N N . GLU A 1 92 ? -16.861 -4.861 17.475 1.00 81.19 92 GLU A N 1
ATOM 632 C CA . GLU A 1 92 ? -15.948 -5.923 17.897 1.00 81.19 92 GLU A CA 1
ATOM 633 C C . GLU A 1 92 ? -16.318 -7.306 17.335 1.00 81.19 92 GLU A C 1
ATOM 635 O O . GLU A 1 92 ? -15.461 -8.189 17.306 1.00 81.19 92 GLU A O 1
ATOM 640 N N . ASP A 1 93 ? -17.552 -7.495 16.859 1.00 84.50 93 ASP A N 1
ATOM 641 C CA . ASP A 1 93 ? -18.046 -8.780 16.350 1.00 84.50 93 ASP A CA 1
ATOM 642 C C . ASP A 1 93 ? -17.705 -9.002 14.865 1.00 84.50 93 ASP A C 1
ATOM 644 O O . ASP A 1 93 ? -17.789 -10.127 14.365 1.00 84.50 93 ASP A O 1
ATOM 648 N N . TRP A 1 94 ? -17.278 -7.958 14.145 1.00 86.81 94 TRP A N 1
ATOM 649 C CA . TRP A 1 94 ? -16.902 -8.075 12.736 1.00 86.81 94 TRP A CA 1
ATOM 650 C C . TRP A 1 94 ? -15.666 -8.955 12.537 1.00 86.81 94 TRP A C 1
ATOM 652 O O . TRP A 1 94 ? -14.631 -8.793 13.193 1.00 86.81 94 TRP A O 1
ATOM 662 N N . ALA A 1 95 ? -15.728 -9.844 11.552 1.00 86.94 95 ALA A N 1
ATOM 663 C CA . ALA A 1 95 ? -14.530 -10.488 11.038 1.00 86.94 95 ALA A CA 1
ATOM 664 C C . ALA A 1 95 ? -13.706 -9.476 10.201 1.00 86.94 95 ALA A C 1
ATOM 666 O O . ALA A 1 95 ? -14.302 -8.638 9.513 1.00 86.94 95 ALA A O 1
ATOM 667 N N . PRO A 1 96 ? -12.356 -9.505 10.247 1.00 85.44 96 PRO A N 1
ATOM 668 C CA . PRO A 1 96 ? -11.518 -8.515 9.560 1.00 85.44 96 PRO A CA 1
ATOM 669 C C . PRO A 1 96 ? -11.756 -8.408 8.049 1.00 85.44 96 PRO A C 1
ATOM 671 O O . PRO A 1 96 ? -11.745 -7.315 7.498 1.00 85.44 96 PRO A O 1
ATOM 674 N N . ASP A 1 97 ? -11.998 -9.532 7.382 1.00 82.56 97 ASP A N 1
ATOM 675 C CA . ASP A 1 97 ? -12.313 -9.623 5.953 1.00 82.56 97 ASP A CA 1
ATOM 676 C C . ASP A 1 97 ? -13.599 -8.875 5.575 1.00 82.56 97 ASP A C 1
ATOM 678 O O . ASP A 1 97 ? -13.658 -8.237 4.526 1.00 82.56 97 ASP A O 1
ATOM 682 N N . HIS A 1 98 ? -14.599 -8.879 6.454 1.00 87.25 98 HIS A N 1
ATOM 683 C CA . HIS A 1 98 ? -15.856 -8.162 6.248 1.00 87.25 98 HIS A CA 1
ATOM 684 C C . HIS A 1 98 ? -15.755 -6.689 6.658 1.00 87.25 98 HIS A C 1
ATOM 686 O O . HIS A 1 98 ? -16.323 -5.827 5.986 1.00 87.25 98 HIS A O 1
ATOM 692 N N . TRP A 1 99 ? -14.988 -6.393 7.714 1.00 89.00 99 TRP A N 1
ATOM 693 C CA . TRP A 1 99 ? -14.724 -5.027 8.173 1.00 89.00 99 TRP A CA 1
ATOM 694 C C . TRP A 1 99 ? -14.152 -4.152 7.053 1.00 89.00 99 TRP A C 1
ATOM 696 O O . TRP A 1 99 ? -14.596 -3.035 6.800 1.00 89.00 99 TRP A O 1
ATOM 706 N N . VAL A 1 100 ? -13.189 -4.689 6.307 1.00 88.94 100 VAL A N 1
ATOM 707 C CA . VAL A 1 100 ? -12.525 -3.932 5.244 1.00 88.94 100 VAL A CA 1
ATOM 708 C C . VAL A 1 100 ? -13.472 -3.551 4.103 1.00 88.94 100 VAL A C 1
ATOM 710 O O . VAL A 1 100 ? -13.273 -2.520 3.462 1.00 88.94 100 VAL A O 1
ATOM 713 N N . MET A 1 101 ? -14.526 -4.326 3.846 1.00 90.94 101 MET A N 1
ATOM 714 C CA . MET A 1 101 ? -15.411 -4.062 2.708 1.00 90.94 101 MET A CA 1
ATOM 715 C C . MET A 1 101 ? -16.136 -2.720 2.837 1.00 90.94 101 MET A C 1
ATOM 717 O O . MET A 1 101 ? -16.225 -1.977 1.858 1.00 90.94 101 MET A O 1
ATOM 721 N N . PHE A 1 102 ? -16.603 -2.363 4.037 1.00 90.25 102 PHE A N 1
ATOM 722 C CA . PHE A 1 102 ? -17.198 -1.043 4.240 1.00 90.25 102 PHE A CA 1
ATOM 723 C C . PHE A 1 102 ? -16.131 0.058 4.303 1.00 90.25 102 PHE A C 1
ATOM 725 O O . PHE A 1 102 ? -16.399 1.165 3.845 1.00 90.25 102 PHE A O 1
ATOM 732 N N . MET A 1 103 ? -14.911 -0.240 4.771 1.00 94.75 103 MET A N 1
ATOM 733 C CA . MET A 1 103 ? -13.791 0.712 4.756 1.00 94.75 103 MET A CA 1
ATOM 734 C C . MET A 1 103 ? -13.421 1.155 3.337 1.00 94.75 103 MET A C 1
ATOM 736 O O . MET A 1 103 ? -13.176 2.337 3.105 1.00 94.75 103 MET A O 1
ATOM 740 N N . LEU A 1 104 ? -13.431 0.240 2.362 1.00 95.31 104 LEU A N 1
ATOM 741 C CA . LEU A 1 104 ? -13.210 0.574 0.948 1.00 95.31 104 LEU A CA 1
ATOM 742 C C . LEU A 1 104 ? -14.292 1.527 0.410 1.00 95.31 104 LEU A C 1
ATOM 744 O O . LEU A 1 104 ? -13.992 2.479 -0.322 1.00 95.31 104 LEU A O 1
ATOM 748 N N . ALA A 1 105 ? -15.550 1.282 0.790 1.00 95.38 105 ALA A N 1
ATOM 749 C CA . ALA A 1 105 ? -16.679 2.130 0.419 1.00 95.38 105 ALA A CA 1
ATOM 750 C C . ALA A 1 105 ? -16.601 3.507 1.099 1.00 95.38 105 ALA A C 1
ATOM 752 O O . ALA A 1 105 ? -16.787 4.530 0.437 1.00 95.38 105 ALA A O 1
ATOM 753 N N . GLU A 1 106 ? -16.277 3.548 2.393 1.00 96.25 106 GLU A N 1
ATOM 754 C CA . GLU A 1 106 ? -16.087 4.780 3.157 1.00 96.25 106 GLU A CA 1
ATOM 755 C C . GLU A 1 106 ? -14.959 5.623 2.565 1.00 96.25 106 GLU A C 1
ATOM 757 O O . GLU A 1 106 ? -15.191 6.790 2.251 1.00 96.25 106 GLU A O 1
ATOM 762 N N . PHE A 1 107 ? -13.787 5.028 2.324 1.00 97.19 107 PHE A N 1
ATOM 763 C CA . PHE A 1 107 ? -12.648 5.710 1.713 1.00 97.19 107 PHE A CA 1
ATOM 764 C C . PHE A 1 107 ? -13.033 6.359 0.383 1.00 97.19 107 PHE A C 1
ATOM 766 O O . PHE A 1 107 ? -12.743 7.534 0.157 1.00 97.19 107 PHE A O 1
ATOM 773 N N . SER A 1 108 ? -13.726 5.615 -0.482 1.00 96.38 108 SER A N 1
ATOM 774 C CA . SER A 1 108 ? -14.140 6.112 -1.797 1.00 96.38 108 SER A CA 1
ATOM 775 C C . SER A 1 108 ? -15.176 7.234 -1.696 1.00 96.38 108 SER A C 1
ATOM 777 O O . SER A 1 108 ? -15.127 8.182 -2.475 1.00 96.38 108 SER A O 1
ATOM 779 N N . ARG A 1 109 ? -16.099 7.149 -0.729 1.00 96.06 109 ARG A N 1
ATOM 780 C CA . ARG A 1 109 ? -17.135 8.164 -0.493 1.00 96.06 109 ARG A CA 1
ATOM 781 C C . ARG A 1 109 ? -16.553 9.453 0.087 1.00 96.06 109 ARG A C 1
ATOM 783 O O . ARG A 1 109 ? -16.920 10.535 -0.358 1.00 96.06 109 ARG A O 1
ATOM 790 N N . VAL A 1 110 ? -15.695 9.340 1.099 1.00 95.12 110 VAL A N 1
ATOM 791 C CA . VAL A 1 110 ? -15.074 10.482 1.792 1.00 95.12 110 VAL A CA 1
ATOM 792 C C . VAL A 1 110 ? -14.112 11.206 0.857 1.00 95.12 110 VAL A C 1
ATOM 794 O O . VAL A 1 110 ? -14.109 12.431 0.794 1.00 95.12 110 VAL A O 1
ATOM 797 N N . ASN A 1 111 ? -13.358 10.449 0.063 1.00 94.81 111 ASN A N 1
ATOM 798 C CA . ASN A 1 111 ? -12.326 10.978 -0.815 1.00 94.81 111 ASN A CA 1
ATOM 799 C C . ASN A 1 111 ? -12.775 10.983 -2.280 1.00 94.81 111 ASN A C 1
ATOM 801 O O . ASN A 1 111 ? -12.032 10.537 -3.144 1.00 94.81 111 ASN A O 1
ATOM 805 N N . ALA A 1 112 ? -13.971 11.487 -2.592 1.00 94.19 112 ALA A N 1
ATOM 806 C CA . ALA A 1 112 ? -14.616 11.324 -3.907 1.00 94.19 112 ALA A CA 1
ATOM 807 C C . ALA A 1 112 ? -13.747 11.669 -5.143 1.00 94.19 112 ALA A C 1
ATOM 809 O O . ALA A 1 112 ? -13.972 11.121 -6.219 1.00 94.19 112 ALA A O 1
ATOM 810 N N . ASN A 1 113 ? -12.739 12.537 -4.997 1.00 93.75 113 ASN A N 1
ATOM 811 C CA . ASN A 1 113 ? -11.842 12.962 -6.078 1.00 93.75 113 ASN A CA 1
ATOM 812 C C . ASN A 1 113 ? -10.472 12.254 -6.097 1.00 93.75 113 ASN A C 1
ATOM 814 O O . ASN A 1 113 ? -9.615 12.626 -6.900 1.00 93.75 113 ASN A O 1
ATOM 818 N N . TRP A 1 114 ? -10.241 11.241 -5.251 1.00 95.00 114 TRP A N 1
ATOM 819 C CA . TRP A 1 114 ? -8.930 10.589 -5.105 1.00 95.00 114 TRP A CA 1
ATOM 820 C C . TRP A 1 114 ? -8.379 10.038 -6.430 1.00 95.00 114 TRP A C 1
ATOM 822 O O . TRP A 1 114 ? -7.168 10.041 -6.655 1.00 95.00 114 TRP A O 1
ATOM 832 N N . THR A 1 115 ? -9.254 9.604 -7.341 1.00 95.25 115 THR A N 1
ATOM 833 C CA . THR A 1 115 ? -8.880 9.087 -8.669 1.00 95.25 115 THR A CA 1
ATOM 834 C C . THR A 1 115 ? -8.271 10.149 -9.585 1.00 95.25 115 THR A C 1
ATOM 836 O O . THR A 1 115 ? -7.583 9.809 -10.540 1.00 95.25 115 THR A O 1
ATOM 839 N N . ALA A 1 116 ? -8.549 11.431 -9.331 1.00 92.00 116 ALA A N 1
ATOM 840 C CA . ALA A 1 116 ? -8.034 12.553 -10.114 1.00 92.00 116 ALA A CA 1
ATOM 841 C C . ALA A 1 116 ? -6.859 13.267 -9.429 1.00 92.00 116 ALA A C 1
ATOM 843 O O . ALA A 1 116 ? -6.069 13.920 -10.106 1.00 92.00 116 ALA A O 1
ATOM 844 N N . THR A 1 117 ? -6.750 13.172 -8.100 1.00 90.88 117 THR A N 1
ATOM 845 C CA . THR A 1 117 ? -5.783 13.952 -7.313 1.00 90.88 117 THR A CA 1
ATOM 846 C C . THR A 1 117 ? -4.603 13.143 -6.783 1.00 90.88 117 THR A C 1
ATOM 848 O O . THR A 1 117 ? -3.566 13.738 -6.499 1.00 90.88 117 THR A O 1
ATOM 851 N N . MET A 1 118 ? -4.715 11.812 -6.646 1.00 94.38 118 MET A N 1
ATOM 852 C CA . MET A 1 118 ? -3.640 11.013 -6.038 1.00 94.38 118 MET A CA 1
ATOM 853 C C . MET A 1 118 ? -2.392 10.951 -6.922 1.00 94.38 118 MET A C 1
ATOM 855 O O . MET A 1 118 ? -1.287 11.101 -6.408 1.00 94.38 118 MET A O 1
ATOM 859 N N . LEU A 1 119 ? -2.549 10.725 -8.231 1.00 96.38 119 LEU A N 1
ATOM 860 C CA . LEU A 1 119 ? -1.448 10.715 -9.198 1.00 96.38 119 LEU A CA 1
ATOM 861 C C . LEU A 1 119 ? -1.830 11.494 -10.460 1.00 96.38 119 LEU A C 1
ATOM 863 O O . LEU A 1 119 ? -2.934 11.355 -10.986 1.00 96.38 119 LEU A O 1
ATOM 867 N N . ASN A 1 120 ? -0.885 12.268 -10.982 1.00 96.12 120 ASN A N 1
ATOM 868 C CA . ASN A 1 120 ? -0.975 12.895 -12.289 1.00 96.12 120 ASN A CA 1
ATOM 869 C C . ASN A 1 120 ? -0.842 11.830 -13.387 1.00 96.12 120 ASN A C 1
ATOM 871 O O . ASN A 1 120 ? 0.197 11.198 -13.547 1.00 96.12 120 ASN A O 1
ATOM 875 N N . THR A 1 121 ? -1.903 11.647 -14.167 1.00 95.94 121 THR A N 1
ATOM 876 C CA . THR A 1 121 ? -1.976 10.602 -15.199 1.00 95.94 121 THR A CA 1
ATOM 877 C C . THR A 1 121 ? -1.617 11.098 -16.600 1.00 95.94 121 THR A C 1
ATOM 879 O O . THR A 1 121 ? -1.744 10.347 -17.570 1.00 95.94 121 THR A O 1
ATOM 882 N N . ALA A 1 122 ? -1.170 12.352 -16.734 1.00 95.00 122 ALA A N 1
ATOM 883 C CA . ALA A 1 122 ? -0.736 12.897 -18.010 1.00 95.00 122 ALA A CA 1
ATOM 884 C C . ALA A 1 122 ? 0.545 12.205 -18.486 1.00 95.00 122 ALA A C 1
ATOM 886 O O . ALA A 1 122 ? 1.454 11.918 -17.706 1.00 95.00 122 ALA A O 1
ATOM 887 N N . MET A 1 123 ? 0.630 11.973 -19.795 1.00 93.50 123 MET A N 1
ATOM 888 C CA . MET A 1 123 ? 1.831 11.423 -20.414 1.00 93.50 123 MET A CA 1
ATOM 889 C C . MET A 1 123 ? 3.017 12.375 -20.205 1.00 93.50 123 MET A C 1
ATOM 891 O O . MET A 1 123 ? 2.915 13.562 -20.508 1.00 93.50 123 MET A O 1
ATOM 895 N N . ASN A 1 124 ? 4.139 11.843 -19.717 1.00 91.56 124 ASN A N 1
ATOM 896 C CA . ASN A 1 124 ? 5.325 12.590 -19.282 1.00 91.56 124 ASN A CA 1
ATOM 897 C C . ASN A 1 124 ? 5.047 13.596 -18.146 1.00 91.56 124 ASN A C 1
ATOM 899 O O . ASN A 1 124 ? 5.789 14.563 -17.975 1.00 91.56 124 ASN A O 1
ATOM 903 N N . GLY A 1 125 ? 3.970 13.384 -17.387 1.00 92.56 125 GLY A N 1
ATOM 904 C CA . GLY A 1 125 ? 3.681 14.131 -16.172 1.00 92.56 125 GLY A CA 1
ATOM 905 C C . GLY A 1 125 ? 4.627 13.769 -15.016 1.00 92.56 125 GLY A C 1
ATOM 906 O O . GLY A 1 125 ? 5.405 12.820 -15.109 1.00 92.56 125 GLY A O 1
ATOM 907 N N . PRO A 1 126 ? 4.537 14.494 -13.888 1.00 92.19 126 PRO A N 1
ATOM 908 C CA . PRO A 1 126 ? 5.407 14.301 -12.721 1.00 92.19 126 PRO A CA 1
ATOM 909 C C . PRO A 1 126 ? 5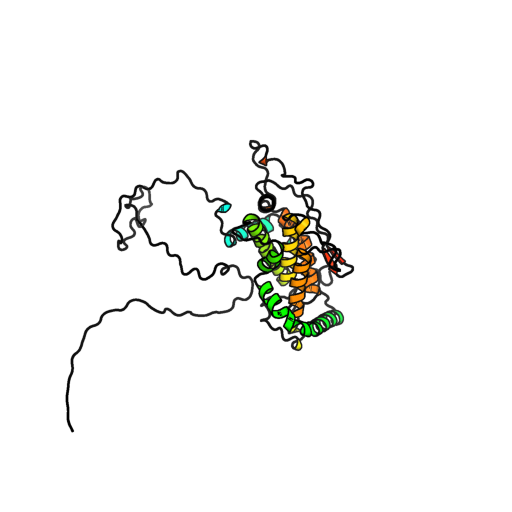.239 12.945 -12.011 1.00 92.19 126 PRO A C 1
ATOM 911 O O . PRO A 1 126 ? 6.089 12.577 -11.202 1.00 92.19 126 PRO A O 1
ATOM 914 N N . ASP A 1 127 ? 4.147 12.226 -12.289 1.00 95.12 127 ASP A N 1
ATOM 915 C CA . ASP A 1 127 ? 3.840 10.897 -11.740 1.00 95.12 127 ASP A CA 1
ATOM 916 C C . ASP A 1 127 ? 3.768 9.827 -12.839 1.00 95.12 127 ASP A C 1
ATOM 918 O O . ASP A 1 127 ? 3.161 8.779 -12.640 1.00 95.12 127 ASP A O 1
ATOM 922 N N . ASP A 1 128 ? 4.323 10.098 -14.022 1.00 95.12 128 ASP A N 1
ATOM 923 C CA . ASP A 1 128 ? 4.436 9.095 -15.077 1.00 95.12 128 ASP A CA 1
ATOM 924 C C . ASP A 1 128 ? 5.735 8.293 -14.912 1.00 95.12 128 ASP A C 1
ATOM 926 O O . ASP A 1 128 ? 6.700 8.731 -14.281 1.00 95.12 128 ASP A O 1
ATOM 930 N N . TYR A 1 129 ? 5.779 7.098 -15.497 1.00 95.06 129 TYR A N 1
ATOM 931 C CA . TYR A 1 129 ? 7.029 6.348 -15.597 1.00 95.06 129 TYR A CA 1
ATOM 932 C C . TYR A 1 129 ? 7.879 6.851 -16.772 1.00 95.06 129 TYR A C 1
ATOM 934 O O . TYR A 1 129 ? 7.331 7.356 -17.757 1.00 95.06 129 TYR A O 1
ATOM 942 N N . PRO A 1 130 ? 9.213 6.670 -16.739 1.00 93.69 130 PRO A N 1
ATOM 943 C CA . PRO A 1 130 ? 10.066 7.030 -17.864 1.00 93.69 130 PRO A CA 1
ATOM 944 C C . PRO A 1 130 ? 9.664 6.271 -19.136 1.00 93.69 130 PRO A C 1
ATOM 946 O O . PRO A 1 130 ? 9.684 5.040 -19.176 1.00 93.69 130 PRO A O 1
ATOM 949 N N . ARG A 1 131 ? 9.297 7.009 -20.192 1.00 92.94 131 ARG A N 1
ATOM 950 C CA . ARG A 1 131 ? 8.856 6.430 -21.477 1.00 92.94 131 ARG A CA 1
ATOM 951 C C . ARG A 1 131 ? 9.935 6.383 -22.550 1.00 92.94 131 ARG A C 1
ATOM 953 O O . ARG A 1 131 ? 9.785 5.654 -23.524 1.00 92.94 131 ARG A O 1
ATOM 960 N N . ALA A 1 132 ? 10.996 7.175 -22.405 1.00 95.31 132 ALA A N 1
ATOM 961 C CA . ALA A 1 132 ? 12.099 7.181 -23.357 1.00 95.31 132 ALA A CA 1
ATOM 962 C C . ALA A 1 132 ? 12.831 5.831 -23.326 1.00 95.31 132 ALA A C 1
ATOM 964 O O . ALA A 1 132 ? 13.186 5.364 -22.244 1.00 95.31 132 ALA A O 1
ATOM 965 N N . ASN A 1 133 ? 13.116 5.250 -24.498 1.00 95.06 133 ASN A N 1
ATOM 966 C CA . ASN A 1 133 ? 13.780 3.942 -24.609 1.00 95.06 133 ASN A CA 1
ATOM 967 C C . ASN A 1 133 ? 15.062 3.874 -23.772 1.00 95.06 133 ASN A C 1
ATOM 969 O O . ASN A 1 133 ? 15.201 2.975 -22.958 1.00 95.06 133 ASN A O 1
ATOM 973 N N . ALA A 1 134 ? 15.919 4.896 -23.846 1.00 96.81 134 ALA A N 1
ATOM 974 C CA . ALA A 1 134 ? 17.149 4.946 -23.056 1.00 96.81 134 ALA A CA 1
ATOM 975 C C . ALA A 1 134 ? 16.911 4.898 -21.532 1.00 96.81 134 ALA A C 1
ATOM 977 O O . ALA A 1 134 ? 17.736 4.370 -20.793 1.00 96.81 134 ALA A O 1
ATOM 978 N N . ALA A 1 135 ? 15.800 5.450 -21.034 1.00 95.19 135 ALA A N 1
ATOM 979 C CA . ALA A 1 135 ? 15.467 5.370 -19.614 1.00 95.19 135 ALA A CA 1
ATOM 980 C C . ALA A 1 135 ? 14.945 3.976 -19.235 1.00 95.19 135 ALA A C 1
ATOM 982 O O . ALA A 1 135 ? 15.356 3.444 -18.208 1.00 95.19 135 ALA A O 1
ATOM 983 N N . ILE A 1 136 ? 14.113 3.375 -20.090 1.00 96.88 136 ILE A N 1
ATOM 984 C CA . ILE A 1 136 ? 13.631 1.997 -19.927 1.00 96.88 136 ILE A CA 1
ATOM 985 C C . ILE A 1 136 ? 14.812 1.016 -19.946 1.00 96.88 136 ILE A C 1
ATOM 987 O O . ILE A 1 136 ? 14.895 0.150 -19.078 1.00 96.88 136 ILE A O 1
ATOM 991 N N . ASP A 1 137 ? 15.749 1.184 -20.880 1.00 97.69 137 ASP A N 1
ATOM 992 C CA . ASP A 1 137 ? 16.941 0.345 -21.016 1.00 97.69 137 ASP A CA 1
ATOM 993 C C . ASP A 1 137 ? 17.819 0.409 -19.763 1.00 97.69 137 ASP A C 1
ATOM 995 O O . ASP A 1 137 ? 18.310 -0.622 -19.310 1.00 97.69 137 ASP A O 1
ATOM 999 N N . ARG A 1 138 ? 17.973 1.594 -19.154 1.00 97.62 138 ARG A N 1
ATOM 1000 C CA . ARG A 1 138 ? 18.694 1.739 -17.879 1.00 97.62 138 ARG A CA 1
ATOM 1001 C C . ARG A 1 138 ? 18.023 0.973 -16.746 1.00 97.62 138 ARG A C 1
ATOM 1003 O O . ARG A 1 138 ? 18.709 0.265 -16.016 1.00 97.62 138 ARG A O 1
ATOM 1010 N N . GLU A 1 139 ? 16.700 1.068 -16.616 1.00 97.62 139 GLU A N 1
ATOM 1011 C CA . GLU A 1 139 ? 15.987 0.296 -15.594 1.00 97.62 139 GLU A CA 1
ATOM 1012 C C . GLU A 1 139 ? 16.111 -1.213 -15.848 1.00 97.62 139 GLU A C 1
ATOM 1014 O O . GLU A 1 139 ? 16.358 -1.970 -14.917 1.00 97.62 139 GLU A O 1
ATOM 1019 N N . LEU A 1 140 ? 16.008 -1.673 -17.099 1.00 98.31 140 LEU A N 1
ATOM 1020 C CA . LEU A 1 140 ? 16.191 -3.089 -17.440 1.00 98.31 140 LEU A CA 1
ATOM 1021 C C . LEU A 1 140 ? 17.616 -3.585 -17.148 1.00 98.31 140 LEU A C 1
ATOM 1023 O O . LEU A 1 140 ? 17.781 -4.692 -16.636 1.00 98.31 140 LEU A O 1
ATOM 1027 N N . GLN A 1 141 ? 18.639 -2.774 -17.431 1.00 97.69 141 GLN A N 1
ATOM 1028 C CA . GLN A 1 141 ? 20.031 -3.081 -17.086 1.00 97.69 141 GLN A CA 1
ATOM 1029 C C . GLN A 1 141 ? 20.218 -3.227 -15.574 1.00 97.69 141 GLN A C 1
ATOM 1031 O O . GLN A 1 141 ? 20.868 -4.173 -15.131 1.00 97.69 141 GLN A O 1
ATOM 1036 N N . GLU A 1 142 ? 19.600 -2.352 -14.778 1.00 96.88 142 GLU A N 1
ATOM 1037 C CA . GLU A 1 142 ? 19.607 -2.484 -13.322 1.00 96.88 142 GLU A CA 1
ATOM 1038 C C . GLU A 1 142 ? 18.931 -3.789 -12.873 1.00 96.88 142 GLU A C 1
ATOM 1040 O O . GLU A 1 142 ? 19.498 -4.533 -12.076 1.00 96.88 142 GLU A O 1
ATOM 1045 N N . LEU A 1 143 ? 17.767 -4.139 -13.431 1.00 97.94 143 LEU A N 1
ATOM 1046 C CA . LEU A 1 143 ? 17.085 -5.398 -13.101 1.00 97.94 143 LEU A CA 1
ATOM 1047 C C . LEU A 1 143 ? 17.912 -6.641 -13.473 1.00 97.94 143 LEU A C 1
ATOM 1049 O O . LEU A 1 143 ? 17.874 -7.651 -12.762 1.00 97.94 143 LEU A O 1
ATOM 1053 N N . ARG A 1 144 ? 18.684 -6.583 -14.567 1.00 97.25 144 ARG A N 1
ATOM 1054 C CA . ARG A 1 144 ? 19.641 -7.642 -14.919 1.00 97.25 144 ARG A CA 1
ATOM 1055 C C . ARG A 1 144 ? 20.730 -7.769 -13.865 1.00 97.25 144 ARG A C 1
ATOM 1057 O O . ARG A 1 144 ? 20.977 -8.886 -13.422 1.00 97.25 144 ARG A O 1
ATOM 1064 N N . ALA A 1 145 ? 21.323 -6.657 -13.432 1.00 96.75 145 ALA A N 1
ATOM 1065 C CA . ALA A 1 145 ? 22.313 -6.671 -12.357 1.00 96.75 145 ALA A CA 1
ATOM 1066 C C . ALA A 1 145 ? 21.720 -7.275 -11.074 1.00 96.75 145 ALA A C 1
ATOM 1068 O O . ALA A 1 145 ? 22.307 -8.174 -10.485 1.00 96.75 145 ALA A O 1
ATOM 1069 N N . LEU A 1 146 ? 20.483 -6.910 -10.716 1.00 96.56 146 LEU A N 1
ATOM 1070 C CA . LEU A 1 146 ? 19.829 -7.425 -9.509 1.00 96.56 146 LEU A CA 1
ATOM 1071 C C . LEU A 1 146 ? 19.527 -8.925 -9.522 1.00 96.56 146 LEU A C 1
ATOM 1073 O O . LEU A 1 146 ? 19.240 -9.502 -8.470 1.00 96.56 146 LEU A O 1
ATOM 1077 N N . THR A 1 147 ? 19.592 -9.567 -10.688 1.00 94.56 147 THR A N 1
ATOM 1078 C CA . THR A 1 147 ? 19.368 -11.010 -10.813 1.00 94.56 147 THR A CA 1
ATOM 1079 C C . THR A 1 147 ? 20.365 -11.812 -9.971 1.00 94.56 147 THR A C 1
ATOM 1081 O O . THR A 1 147 ? 19.995 -12.869 -9.460 1.00 94.56 147 THR A O 1
ATOM 1084 N N . GLU A 1 148 ? 21.576 -11.293 -9.737 1.00 95.06 148 GLU A N 1
ATOM 1085 C CA . GLU A 1 148 ? 22.590 -11.949 -8.902 1.00 95.06 148 GLU A CA 1
ATOM 1086 C C . GLU A 1 148 ? 22.166 -12.098 -7.429 1.00 95.06 148 GLU A C 1
ATOM 1088 O O . GLU A 1 148 ? 22.510 -13.085 -6.780 1.00 95.06 148 GLU A O 1
ATOM 1093 N N . TYR A 1 149 ? 21.341 -11.181 -6.908 1.00 95.06 149 TYR A N 1
ATOM 1094 C CA . TYR A 1 149 ? 20.886 -11.206 -5.513 1.00 95.06 149 TYR A CA 1
ATOM 1095 C C . TYR A 1 149 ? 19.654 -12.087 -5.285 1.00 95.06 149 TYR A C 1
ATOM 1097 O O . TYR A 1 149 ? 19.244 -12.287 -4.139 1.00 95.06 149 TYR A O 1
ATOM 1105 N N . ARG A 1 150 ? 19.047 -12.633 -6.350 1.00 94.38 150 ARG A N 1
ATOM 1106 C CA . ARG A 1 150 ? 17.807 -13.417 -6.240 1.00 94.38 150 ARG A CA 1
ATOM 1107 C C . ARG A 1 150 ? 17.951 -14.596 -5.301 1.00 94.38 150 ARG A C 1
ATOM 1109 O O . ARG A 1 150 ? 17.055 -14.809 -4.500 1.00 94.38 150 ARG A O 1
ATOM 1116 N N . ALA A 1 151 ? 19.061 -15.326 -5.374 1.00 94.69 151 ALA A N 1
ATOM 1117 C CA . ALA A 1 151 ? 19.267 -16.508 -4.543 1.00 94.69 151 ALA A CA 1
ATOM 1118 C C . ALA A 1 151 ? 19.164 -16.186 -3.042 1.00 94.69 151 ALA A C 1
ATOM 1120 O O . ALA A 1 151 ? 18.535 -16.933 -2.303 1.00 94.69 151 ALA A O 1
ATOM 1121 N N . ALA A 1 152 ? 19.718 -15.049 -2.607 1.00 94.50 152 ALA A N 1
ATOM 1122 C CA . ALA A 1 152 ? 19.685 -14.631 -1.207 1.00 94.50 152 ALA A CA 1
ATOM 1123 C C . ALA A 1 152 ? 18.351 -13.982 -0.795 1.00 94.50 152 ALA A C 1
ATOM 1125 O O . ALA A 1 152 ? 17.957 -14.071 0.363 1.00 94.50 152 ALA A O 1
ATOM 1126 N N . ALA A 1 153 ? 17.658 -13.316 -1.724 1.00 94.12 153 ALA A N 1
ATOM 1127 C CA . ALA A 1 153 ? 16.430 -12.575 -1.430 1.00 94.12 153 ALA A CA 1
ATOM 1128 C C . ALA A 1 153 ? 15.136 -13.378 -1.657 1.00 94.12 153 ALA A C 1
ATOM 1130 O O . ALA A 1 153 ? 14.070 -12.923 -1.243 1.00 94.12 153 ALA A O 1
ATOM 1131 N N . LEU A 1 154 ? 15.189 -14.531 -2.339 1.00 93.75 154 LEU A N 1
ATOM 1132 C CA . LEU A 1 154 ? 13.996 -15.225 -2.838 1.00 93.75 154 LEU A CA 1
ATOM 1133 C C . LEU A 1 154 ? 13.027 -15.610 -1.718 1.00 93.75 154 LEU A C 1
ATOM 1135 O O . LEU A 1 154 ? 11.845 -15.284 -1.816 1.00 93.75 154 LEU A O 1
ATOM 1139 N N . ASP A 1 155 ? 13.514 -16.249 -0.655 1.00 92.94 155 ASP A N 1
ATOM 1140 C CA . ASP A 1 155 ? 12.667 -16.712 0.451 1.00 92.94 155 ASP A CA 1
ATOM 1141 C C . ASP A 1 155 ? 11.948 -15.547 1.137 1.00 92.94 155 ASP A C 1
ATOM 1143 O O . ASP A 1 155 ? 10.741 -15.600 1.390 1.00 92.94 155 ASP A O 1
ATOM 1147 N N . GLU A 1 156 ? 12.674 -14.457 1.376 1.00 93.19 156 GLU A N 1
ATOM 1148 C CA . GLU A 1 156 ? 12.124 -13.231 1.946 1.00 93.19 156 GLU A CA 1
ATOM 1149 C C . GLU A 1 156 ? 11.073 -12.604 1.012 1.00 93.19 156 GLU A C 1
ATOM 1151 O O . GLU A 1 156 ? 9.965 -12.260 1.432 1.00 93.19 156 GLU A O 1
ATOM 1156 N N . ALA A 1 157 ? 11.385 -12.508 -0.282 1.00 92.38 157 ALA A N 1
ATOM 1157 C CA . ALA A 1 157 ? 10.514 -11.911 -1.287 1.00 92.38 157 ALA A CA 1
ATOM 1158 C C . ALA A 1 157 ? 9.235 -12.736 -1.539 1.00 92.38 157 ALA A C 1
ATOM 1160 O O . ALA A 1 157 ? 8.183 -12.174 -1.868 1.00 92.38 157 ALA A O 1
ATOM 1161 N N . LEU A 1 158 ? 9.305 -14.063 -1.384 1.00 90.31 158 LEU A N 1
ATOM 1162 C CA . LEU A 1 158 ? 8.151 -14.961 -1.448 1.00 90.31 158 LEU A CA 1
ATOM 1163 C C . LEU A 1 158 ? 7.231 -14.781 -0.238 1.00 90.31 158 LEU A C 1
ATOM 1165 O O . LEU A 1 158 ? 6.015 -14.716 -0.420 1.00 90.31 158 LEU A O 1
ATOM 1169 N N . GLN A 1 159 ? 7.785 -14.618 0.966 1.00 88.25 159 GLN A N 1
ATOM 1170 C CA . GLN A 1 159 ? 6.993 -14.320 2.164 1.00 88.25 159 GLN A CA 1
ATOM 1171 C C . GLN A 1 159 ? 6.294 -12.958 2.053 1.00 88.25 159 GLN A C 1
ATOM 1173 O O . GLN A 1 159 ? 5.090 -12.850 2.288 1.00 88.25 159 GLN A O 1
ATOM 1178 N N . GLN A 1 160 ? 7.011 -11.929 1.593 1.00 89.19 160 GLN A N 1
ATOM 1179 C CA . GLN A 1 160 ? 6.458 -10.588 1.372 1.00 89.19 160 GLN A CA 1
ATOM 1180 C C . GLN A 1 160 ? 5.351 -10.548 0.308 1.00 89.19 160 GLN A C 1
ATOM 1182 O O . GLN A 1 160 ? 4.533 -9.632 0.314 1.00 89.19 160 GLN A O 1
ATOM 1187 N N . ARG A 1 161 ? 5.283 -11.529 -0.607 1.00 83.00 161 ARG A N 1
ATOM 1188 C CA . ARG A 1 161 ? 4.265 -11.566 -1.671 1.00 83.00 161 ARG A CA 1
ATOM 1189 C C . ARG A 1 161 ? 2.842 -11.585 -1.109 1.00 83.00 161 ARG A C 1
ATOM 1191 O O . ARG A 1 161 ? 1.991 -10.884 -1.650 1.00 83.00 161 ARG A O 1
ATOM 1198 N N . TRP A 1 162 ? 2.608 -12.374 -0.063 1.00 75.50 162 TRP A N 1
ATOM 1199 C CA . TRP A 1 162 ? 1.288 -12.563 0.553 1.00 75.50 162 TRP A CA 1
ATOM 1200 C C . TRP A 1 162 ? 1.232 -12.103 2.014 1.00 75.50 162 TRP A C 1
ATOM 1202 O O . TRP A 1 162 ? 0.149 -11.919 2.559 1.00 75.50 162 TRP A O 1
ATOM 1212 N N . GLY A 1 163 ? 2.389 -11.892 2.645 1.00 82.19 163 GLY A N 1
ATOM 1213 C CA . GLY A 1 163 ? 2.521 -11.565 4.059 1.00 82.19 163 GLY A CA 1
ATOM 1214 C C . GLY A 1 163 ? 3.187 -10.218 4.318 1.00 82.19 163 GLY A C 1
ATOM 1215 O O . GLY A 1 163 ? 4.033 -10.157 5.202 1.00 82.19 163 GLY A O 1
ATOM 1216 N N . ILE A 1 164 ? 2.835 -9.146 3.593 1.00 89.06 164 ILE A N 1
ATOM 1217 C CA . ILE A 1 164 ? 3.382 -7.796 3.858 1.00 89.06 164 ILE A CA 1
ATOM 1218 C C . ILE A 1 164 ? 3.151 -7.411 5.327 1.00 89.06 164 ILE A C 1
ATOM 1220 O O . ILE A 1 164 ? 4.100 -7.096 6.040 1.00 89.06 164 ILE A O 1
ATOM 1224 N N . ILE A 1 165 ? 1.910 -7.530 5.815 1.00 90.31 165 ILE A N 1
ATOM 1225 C CA . ILE A 1 165 ? 1.583 -7.296 7.231 1.00 90.31 165 ILE A CA 1
ATOM 1226 C C . ILE A 1 165 ? 2.413 -8.206 8.144 1.00 90.31 165 ILE A C 1
ATOM 1228 O O . ILE A 1 165 ? 2.957 -7.727 9.131 1.00 90.31 165 ILE A O 1
ATOM 1232 N N . SER A 1 166 ? 2.555 -9.495 7.824 1.00 87.50 166 SER A N 1
ATOM 1233 C CA . SER A 1 166 ? 3.365 -10.432 8.619 1.00 87.50 166 SER A CA 1
ATOM 1234 C C . SER A 1 166 ? 4.838 -10.024 8.692 1.00 87.50 166 SER A C 1
ATOM 1236 O O . SER A 1 166 ? 5.450 -10.151 9.746 1.00 87.50 166 SER A O 1
ATOM 1238 N N . TYR A 1 167 ? 5.389 -9.493 7.601 1.00 86.62 167 TYR A N 1
ATOM 1239 C CA . TYR A 1 167 ? 6.768 -9.027 7.537 1.00 86.62 167 TYR A CA 1
ATOM 1240 C C . TYR A 1 167 ? 6.978 -7.758 8.375 1.00 86.62 167 TYR A C 1
ATOM 1242 O O . TYR A 1 167 ? 7.886 -7.719 9.199 1.00 86.62 167 TYR A O 1
ATOM 1250 N N . LEU A 1 168 ? 6.103 -6.750 8.259 1.00 86.12 168 LEU A N 1
ATOM 1251 C CA . LEU A 1 168 ? 6.200 -5.545 9.100 1.00 86.12 168 LEU A CA 1
ATOM 1252 C C . LEU A 1 168 ? 5.883 -5.824 10.580 1.00 86.12 168 LEU A C 1
ATOM 1254 O O . LEU A 1 168 ? 6.430 -5.168 11.466 1.00 86.12 168 LEU A O 1
ATOM 1258 N N . ARG A 1 169 ? 5.067 -6.843 10.874 1.00 86.44 169 ARG A N 1
ATOM 1259 C CA . ARG A 1 169 ? 4.820 -7.326 12.243 1.00 86.44 169 ARG A CA 1
ATOM 1260 C C . ARG A 1 169 ? 6.066 -7.883 12.921 1.00 86.44 169 ARG A C 1
ATOM 1262 O O . ARG A 1 169 ? 6.052 -7.967 14.142 1.00 86.44 169 ARG A O 1
ATOM 1269 N N . ALA A 1 170 ? 7.137 -8.200 12.191 1.00 83.88 170 ALA A N 1
ATOM 1270 C CA . ALA A 1 170 ? 8.406 -8.588 12.805 1.00 83.88 170 ALA A CA 1
ATOM 1271 C C . ALA A 1 170 ? 9.010 -7.473 13.683 1.00 83.88 170 ALA A C 1
ATOM 1273 O O . ALA A 1 170 ? 9.777 -7.778 14.589 1.00 83.88 170 ALA A O 1
ATOM 1274 N N . VAL A 1 171 ? 8.644 -6.204 13.449 1.00 83.75 171 VAL A N 1
ATOM 1275 C CA . VAL A 1 171 ? 9.116 -5.057 14.247 1.00 83.75 171 VAL A CA 1
ATOM 1276 C C . VAL A 1 171 ? 8.297 -4.880 15.527 1.00 83.75 171 VAL A C 1
ATOM 1278 O O . VAL A 1 171 ? 8.865 -4.695 16.594 1.00 83.75 171 VAL A O 1
ATOM 1281 N 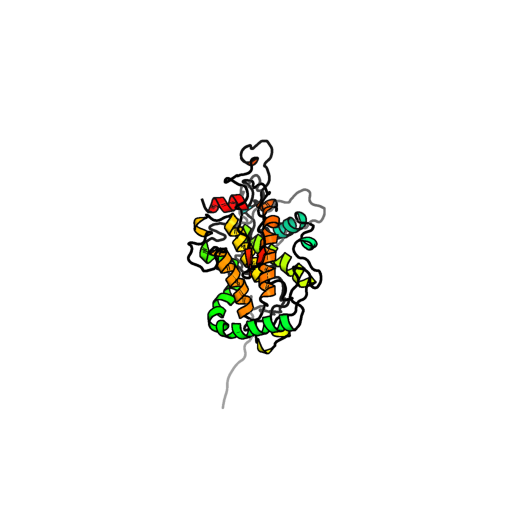N . ALA A 1 172 ? 6.965 -4.940 15.428 1.00 81.19 172 ALA A N 1
ATOM 1282 C CA . ALA A 1 172 ? 6.066 -4.551 16.521 1.00 81.19 172 ALA A CA 1
ATOM 1283 C C . ALA A 1 172 ? 5.346 -5.731 17.210 1.00 81.19 172 ALA A C 1
ATOM 1285 O O . ALA A 1 172 ? 4.786 -5.576 18.284 1.00 81.19 172 ALA A O 1
ATOM 1286 N N . ASN A 1 173 ? 5.349 -6.928 16.618 1.00 87.38 173 ASN A N 1
ATOM 1287 C CA . ASN A 1 173 ? 4.751 -8.155 17.164 1.00 87.38 173 ASN A CA 1
ATOM 1288 C C . ASN A 1 173 ? 3.252 -8.064 17.551 1.00 87.38 173 ASN A C 1
ATOM 1290 O O . ASN A 1 173 ? 2.821 -8.582 18.583 1.00 87.38 173 ASN A O 1
ATOM 1294 N N . PHE A 1 174 ? 2.414 -7.452 16.708 1.00 90.25 174 PHE A N 1
ATOM 1295 C CA . PHE A 1 174 ? 0.955 -7.464 16.908 1.00 90.25 174 PHE A CA 1
ATOM 1296 C C . PHE A 1 174 ? 0.268 -8.678 16.276 1.00 90.25 174 PHE A C 1
ATOM 1298 O O . PHE A 1 174 ? 0.896 -9.405 15.516 1.00 90.25 174 PHE A O 1
ATOM 1305 N N . SER A 1 175 ? -1.017 -8.923 16.558 1.00 89.31 175 SER A N 1
ATOM 1306 C CA . SER A 1 175 ? -1.867 -9.946 15.920 1.00 89.31 175 SER A CA 1
ATOM 1307 C C . SER A 1 175 ? -3.357 -9.572 16.004 1.00 89.31 175 SER A C 1
ATOM 1309 O O . SER A 1 175 ? -3.701 -8.699 16.799 1.00 89.31 175 SER A O 1
ATOM 1311 N N . PRO A 1 176 ? -4.260 -10.252 15.261 1.00 86.75 176 PRO A N 1
ATOM 1312 C CA . PRO A 1 176 ? -5.705 -10.048 15.405 1.00 86.75 176 PRO A CA 1
ATOM 1313 C C . PRO A 1 176 ? -6.235 -10.284 16.827 1.00 86.75 176 PRO A C 1
ATOM 1315 O O . PRO A 1 176 ? -7.310 -9.793 17.160 1.00 86.75 176 PRO A O 1
ATOM 1318 N N . THR A 1 177 ? -5.513 -11.060 17.644 1.00 87.69 177 THR A N 1
ATOM 1319 C CA . THR A 1 177 ? -5.900 -11.388 19.020 1.00 87.69 177 THR A CA 1
ATOM 1320 C C . THR A 1 177 ? -5.229 -10.497 20.061 1.00 87.69 177 THR A C 1
ATOM 1322 O O . THR A 1 177 ? -5.811 -10.315 21.122 1.00 87.69 177 THR A O 1
ATOM 1325 N N . SER A 1 178 ? -4.026 -9.967 19.799 1.00 90.81 178 SER A N 1
ATOM 1326 C CA . SER A 1 178 ? -3.312 -9.103 20.752 1.00 90.81 178 SER A CA 1
ATOM 1327 C C . SER A 1 178 ? -3.597 -7.615 20.554 1.00 90.81 178 SER A C 1
ATOM 1329 O O . SER A 1 178 ? -3.785 -6.915 21.537 1.00 90.81 178 SER A O 1
ATOM 1331 N N . HIS A 1 179 ? -3.663 -7.146 19.304 1.00 93.75 179 HIS A N 1
ATOM 1332 C CA . HIS A 1 179 ? -3.912 -5.740 18.960 1.00 93.75 179 HIS A CA 1
ATOM 1333 C C . HIS A 1 179 ? -4.920 -5.699 17.807 1.00 93.75 179 HIS A C 1
ATOM 1335 O O . HIS A 1 179 ? -4.575 -5.520 16.632 1.00 93.75 179 HIS A O 1
ATOM 1341 N N . ARG A 1 180 ? -6.181 -5.996 18.132 1.00 92.75 180 ARG A N 1
ATOM 1342 C CA . ARG A 1 180 ? -7.254 -6.158 17.146 1.00 92.75 180 ARG A CA 1
ATOM 1343 C C . ARG A 1 180 ? -7.450 -4.887 16.323 1.00 92.75 180 ARG A C 1
ATOM 1345 O O . ARG A 1 180 ? -7.575 -4.983 15.105 1.00 92.75 180 ARG A O 1
ATOM 1352 N N . ASN A 1 181 ? -7.489 -3.722 16.961 1.00 94.62 181 ASN A N 1
ATOM 1353 C CA . ASN A 1 181 ? -7.740 -2.449 16.290 1.00 94.62 181 ASN A CA 1
ATOM 1354 C C . ASN A 1 181 ? -6.565 -2.076 15.387 1.00 94.62 181 ASN A C 1
ATOM 1356 O O . ASN A 1 181 ? -6.781 -1.752 14.219 1.00 94.62 181 ASN A O 1
ATOM 1360 N N . THR A 1 182 ? -5.334 -2.251 15.878 1.00 94.81 182 THR A N 1
ATOM 1361 C CA . THR A 1 182 ? -4.118 -2.079 15.077 1.00 94.81 182 THR A CA 1
ATOM 1362 C C . THR A 1 182 ? -4.145 -3.001 13.857 1.00 94.81 182 THR A C 1
ATOM 1364 O O . THR A 1 182 ? -3.878 -2.558 12.740 1.00 94.81 182 THR A O 1
ATOM 1367 N N . PHE A 1 183 ? -4.536 -4.270 14.034 1.00 94.31 183 PHE A N 1
ATOM 1368 C CA . PHE A 1 183 ? -4.661 -5.223 12.932 1.00 94.31 183 PHE A CA 1
ATOM 1369 C C . PHE A 1 183 ? -5.733 -4.807 11.912 1.00 94.31 183 PHE A C 1
ATOM 1371 O O . PHE A 1 183 ? -5.463 -4.814 10.711 1.00 94.31 183 PHE A O 1
ATOM 1378 N N . LEU A 1 184 ? -6.931 -4.421 12.364 1.00 94.31 184 LEU A N 1
ATOM 1379 C CA . LEU A 1 184 ? -8.004 -3.942 11.486 1.00 94.31 184 LEU A CA 1
ATOM 1380 C C . LEU A 1 184 ? -7.574 -2.701 10.700 1.00 94.31 184 LEU A C 1
ATOM 1382 O O . LEU A 1 184 ? -7.870 -2.600 9.508 1.00 94.31 184 LEU A O 1
ATOM 1386 N N . LEU A 1 185 ? -6.842 -1.786 11.338 1.00 95.31 185 LEU A N 1
ATOM 1387 C CA . LEU A 1 185 ? -6.351 -0.563 10.718 1.00 95.31 185 LEU A CA 1
ATOM 1388 C C . LEU A 1 185 ? -5.355 -0.867 9.595 1.00 95.31 185 LEU A C 1
ATOM 1390 O O . LEU A 1 185 ? -5.557 -0.416 8.464 1.00 95.31 185 LEU A O 1
ATOM 1394 N N . VAL A 1 186 ? -4.318 -1.670 9.860 1.00 94.94 186 VAL A N 1
ATOM 1395 C CA . VAL A 1 186 ? -3.320 -2.012 8.830 1.00 94.94 186 VAL A CA 1
ATOM 1396 C C . VAL A 1 186 ? -3.908 -2.879 7.721 1.00 94.94 186 VAL A C 1
ATOM 1398 O O . VAL A 1 186 ? -3.541 -2.716 6.559 1.00 94.94 186 VAL A O 1
ATOM 1401 N N . TYR A 1 187 ? -4.847 -3.771 8.050 1.00 94.00 187 TYR A N 1
ATOM 1402 C CA . TYR A 1 187 ? -5.489 -4.631 7.064 1.00 94.00 187 TYR A CA 1
ATOM 1403 C C . TYR A 1 187 ? -6.392 -3.816 6.132 1.00 94.00 187 TYR A C 1
ATOM 1405 O O . TYR A 1 187 ? -6.270 -3.921 4.913 1.00 94.00 187 TYR A O 1
ATOM 1413 N N . SER A 1 188 ? -7.202 -2.905 6.683 1.00 95.31 188 SER A N 1
ATOM 1414 C CA . SER A 1 188 ? -7.992 -1.950 5.889 1.00 95.31 188 SER A CA 1
ATOM 1415 C C . SER A 1 188 ? -7.101 -1.098 4.990 1.00 95.31 188 SER A C 1
ATOM 1417 O O . SER A 1 188 ? -7.365 -0.949 3.799 1.00 95.31 188 SER A O 1
ATOM 1419 N N . THR A 1 189 ? -6.000 -0.603 5.548 1.00 95.06 189 THR A N 1
ATOM 1420 C CA . THR A 1 189 ? -5.007 0.214 4.848 1.00 95.06 189 THR A CA 1
ATOM 1421 C C . THR A 1 189 ? -4.378 -0.526 3.665 1.00 95.06 189 THR A C 1
ATOM 1423 O O . THR A 1 189 ? -4.301 0.032 2.570 1.00 95.06 189 THR A O 1
ATOM 1426 N N . GLN A 1 190 ? -3.971 -1.788 3.846 1.00 95.75 190 GLN A N 1
ATOM 1427 C CA . GLN A 1 190 ? -3.398 -2.599 2.770 1.00 95.75 190 GLN A CA 1
ATOM 1428 C C . GLN A 1 190 ? -4.380 -2.738 1.602 1.00 95.75 190 GLN A C 1
ATOM 1430 O O . GLN A 1 190 ? -4.013 -2.501 0.454 1.00 95.75 190 GLN A O 1
ATOM 1435 N N . LEU A 1 191 ? -5.636 -3.082 1.892 1.00 95.00 191 LEU A N 1
ATOM 1436 C CA . LEU A 1 191 ? -6.648 -3.327 0.864 1.00 95.00 191 LEU A CA 1
ATOM 1437 C C . LEU A 1 191 ? -7.084 -2.033 0.157 1.00 95.00 191 LEU A C 1
ATOM 1439 O O . LEU A 1 191 ? -7.317 -2.053 -1.054 1.00 95.00 191 LEU A O 1
ATOM 1443 N N . ILE A 1 192 ? -7.129 -0.897 0.867 1.00 96.44 192 ILE A N 1
ATOM 1444 C CA . ILE A 1 192 ? -7.286 0.430 0.248 1.00 96.44 192 ILE A CA 1
ATOM 1445 C C . ILE A 1 192 ? -6.115 0.696 -0.708 1.00 96.44 192 ILE A C 1
ATOM 1447 O O . ILE A 1 192 ? -6.341 1.067 -1.862 1.00 96.44 192 ILE A O 1
ATOM 1451 N N . GLY A 1 193 ? -4.877 0.436 -0.272 1.00 96.50 193 GLY A N 1
ATOM 1452 C CA . GLY A 1 193 ? -3.679 0.544 -1.107 1.00 96.50 193 GLY A CA 1
ATOM 1453 C C . GLY A 1 193 ? -3.767 -0.303 -2.379 1.00 96.50 193 GLY A C 1
ATOM 1454 O O . GLY A 1 193 ? -3.514 0.205 -3.476 1.00 96.50 193 GLY A O 1
ATOM 1455 N N . SER A 1 194 ? -4.216 -1.557 -2.263 1.00 96.00 194 SER A N 1
ATOM 1456 C CA . SER A 1 194 ? -4.449 -2.442 -3.409 1.00 96.00 194 SER A CA 1
ATOM 1457 C C . SER A 1 194 ? -5.493 -1.870 -4.373 1.00 96.00 194 SER A C 1
ATOM 1459 O O . SER A 1 194 ? -5.265 -1.843 -5.585 1.00 96.00 194 SER A O 1
ATOM 1461 N N . MET A 1 195 ? -6.629 -1.385 -3.858 1.00 97.38 195 MET A N 1
ATOM 1462 C CA . MET A 1 195 ? -7.703 -0.794 -4.663 1.00 97.38 195 MET A CA 1
ATOM 1463 C C . MET A 1 195 ? -7.206 0.426 -5.454 1.00 97.38 195 MET A C 1
ATOM 1465 O O . MET A 1 195 ? -7.408 0.503 -6.671 1.00 97.38 195 MET A O 1
ATOM 1469 N N . VAL A 1 196 ? -6.512 1.351 -4.784 1.00 98.12 196 VAL A N 1
ATOM 1470 C CA . VAL A 1 196 ? -5.945 2.558 -5.402 1.00 98.12 196 VAL A CA 1
ATOM 1471 C C . VAL A 1 196 ? -4.895 2.180 -6.454 1.00 98.12 196 VAL A C 1
ATOM 1473 O O . VAL A 1 196 ? -4.945 2.674 -7.584 1.00 98.12 196 VAL A O 1
ATOM 1476 N N . ALA A 1 197 ? -3.994 1.242 -6.146 1.00 97.94 197 ALA A N 1
ATOM 1477 C CA . ALA A 1 197 ? -2.984 0.771 -7.092 1.00 97.94 197 ALA A CA 1
ATOM 1478 C C . ALA A 1 197 ? -3.611 0.143 -8.349 1.00 97.94 197 ALA A C 1
ATOM 1480 O O . ALA A 1 197 ? -3.157 0.407 -9.465 1.00 97.94 197 ALA A O 1
ATOM 1481 N N . MET A 1 198 ? -4.659 -0.676 -8.199 1.00 98.06 198 MET A N 1
ATOM 1482 C CA . MET A 1 198 ? -5.346 -1.309 -9.332 1.00 98.06 198 MET A CA 1
ATOM 1483 C C . MET A 1 198 ? -6.019 -0.293 -10.253 1.00 98.06 198 MET A C 1
ATOM 1485 O O . MET A 1 198 ? -5.952 -0.442 -11.478 1.00 98.06 198 MET A O 1
ATOM 1489 N N . HIS A 1 199 ? -6.611 0.761 -9.689 1.00 98.12 199 HIS A N 1
ATOM 1490 C CA . HIS A 1 199 ? -7.168 1.858 -10.472 1.00 98.12 199 HIS A CA 1
ATOM 1491 C C . HIS A 1 199 ? -6.107 2.490 -11.385 1.00 98.12 199 HIS A C 1
ATOM 1493 O O . HIS A 1 199 ? -6.281 2.523 -12.605 1.00 98.12 199 HIS A O 1
ATOM 1499 N N . TYR A 1 200 ? -4.964 2.898 -10.825 1.00 98.44 200 TYR A N 1
ATOM 1500 C CA . TYR A 1 200 ? -3.898 3.532 -11.606 1.00 98.44 200 TYR A CA 1
ATOM 1501 C C . TYR A 1 200 ? -3.213 2.570 -12.581 1.00 98.44 200 TYR A C 1
ATOM 1503 O O . TYR A 1 200 ? -2.913 2.955 -13.712 1.00 98.44 200 TYR A O 1
ATOM 1511 N N . LYS A 1 201 ? -3.070 1.288 -12.230 1.00 98.38 201 LYS A N 1
ATOM 1512 C CA . LYS A 1 201 ? -2.593 0.250 -13.161 1.00 98.38 201 LYS A CA 1
ATOM 1513 C C . LYS A 1 201 ? -3.455 0.141 -14.412 1.00 98.38 201 LYS A C 1
ATOM 1515 O O . LYS A 1 201 ? -2.922 -0.033 -15.511 1.00 98.38 201 LYS A O 1
ATOM 1520 N N . ARG A 1 202 ? -4.778 0.270 -14.267 1.00 97.69 202 ARG A N 1
ATOM 1521 C CA . ARG A 1 202 ? -5.713 0.260 -15.399 1.00 97.69 202 ARG A CA 1
ATOM 1522 C C . ARG A 1 202 ? -5.564 1.490 -16.297 1.00 97.69 202 ARG A C 1
ATOM 1524 O O . ARG A 1 202 ? -5.878 1.390 -17.482 1.00 97.69 202 ARG A O 1
ATOM 1531 N N . ILE A 1 203 ? -5.075 2.609 -15.765 1.00 97.19 203 ILE A N 1
ATOM 1532 C CA . ILE A 1 203 ? -4.833 3.850 -16.513 1.00 97.19 203 ILE A CA 1
ATOM 1533 C C . ILE A 1 203 ? -3.476 3.794 -17.224 1.00 97.19 203 ILE A C 1
ATOM 1535 O O . ILE A 1 203 ? -3.421 3.872 -18.449 1.00 97.19 203 ILE A O 1
ATOM 1539 N N . PHE A 1 204 ? -2.391 3.586 -16.473 1.00 97.88 204 PHE A N 1
ATOM 1540 C CA . PHE A 1 204 ? -1.017 3.651 -16.981 1.00 97.88 204 PHE A CA 1
ATOM 1541 C C . PHE A 1 204 ? -0.626 2.482 -17.889 1.00 97.88 204 PHE A C 1
ATOM 1543 O O . PHE A 1 204 ? 0.216 2.650 -18.776 1.00 97.88 204 PHE A O 1
ATOM 1550 N N . LYS A 1 205 ? -1.198 1.291 -17.647 1.00 97.44 205 LYS A N 1
ATOM 1551 C CA . LYS A 1 205 ? -1.043 0.071 -18.462 1.00 97.44 205 LYS A CA 1
ATOM 1552 C C . LYS A 1 205 ? 0.408 -0.289 -18.818 1.00 97.44 205 LYS A C 1
ATOM 1554 O O . LYS A 1 205 ? 0.663 -0.873 -19.870 1.00 97.44 205 LYS A O 1
ATOM 1559 N N . ARG A 1 206 ? 1.371 0.035 -17.947 1.00 98.12 206 ARG A N 1
ATOM 1560 C CA . ARG A 1 206 ? 2.789 -0.272 -18.180 1.00 98.12 206 ARG A CA 1
ATOM 1561 C C . ARG A 1 206 ? 3.001 -1.785 -18.274 1.00 98.12 206 ARG A C 1
ATOM 1563 O O . ARG A 1 206 ? 2.553 -2.530 -17.395 1.00 98.12 206 ARG A O 1
ATOM 1570 N N . ALA A 1 207 ? 3.704 -2.225 -19.316 1.00 97.56 207 ALA A N 1
ATOM 1571 C CA . ALA A 1 207 ? 4.172 -3.602 -19.441 1.00 97.56 207 ALA A CA 1
ATOM 1572 C C . ALA A 1 207 ? 5.091 -3.981 -18.267 1.00 97.56 207 ALA A C 1
ATOM 1574 O O . ALA A 1 207 ? 5.715 -3.116 -17.666 1.00 97.56 207 ALA A O 1
ATOM 1575 N N . ARG A 1 208 ? 5.162 -5.270 -17.927 1.00 97.81 208 ARG A N 1
ATOM 1576 C CA . ARG A 1 208 ? 6.115 -5.797 -16.935 1.00 97.81 208 ARG A CA 1
ATOM 1577 C C . ARG A 1 208 ? 7.522 -5.900 -17.546 1.00 97.81 208 ARG A C 1
ATOM 1579 O O . ARG A 1 208 ? 7.599 -6.110 -18.760 1.00 97.81 208 ARG A O 1
ATOM 1586 N N . PRO A 1 209 ? 8.600 -5.868 -16.736 1.00 98.06 209 PRO A N 1
ATOM 1587 C CA . PRO A 1 209 ? 9.977 -5.987 -17.225 1.00 98.06 209 PRO A CA 1
ATOM 1588 C C . PRO A 1 209 ? 10.206 -7.163 -18.175 1.00 98.06 209 PRO A C 1
ATOM 1590 O O . PRO A 1 209 ? 10.676 -6.971 -19.293 1.00 98.06 209 PRO A O 1
ATOM 1593 N N . SER A 1 210 ? 9.763 -8.361 -17.789 1.00 96.69 210 SER A N 1
ATOM 1594 C CA . SER A 1 210 ? 9.933 -9.590 -18.577 1.00 96.69 210 SER A CA 1
ATOM 1595 C C . SER A 1 210 ? 9.228 -9.594 -19.936 1.00 96.69 210 SER A C 1
ATOM 1597 O O . SER A 1 210 ? 9.529 -10.436 -20.778 1.00 96.69 210 SER A O 1
ATOM 1599 N N . ARG A 1 211 ? 8.290 -8.665 -20.174 1.00 96.19 211 ARG A N 1
ATOM 1600 C CA . ARG A 1 211 ? 7.637 -8.507 -21.480 1.00 96.19 211 ARG A CA 1
ATOM 1601 C C . ARG A 1 211 ? 8.529 -7.768 -22.481 1.00 96.19 211 ARG A C 1
ATOM 1603 O O . ARG A 1 211 ? 8.372 -7.979 -23.678 1.00 96.19 211 ARG A O 1
ATOM 1610 N N . LEU A 1 212 ? 9.409 -6.891 -21.997 1.00 96.75 212 LEU A N 1
ATOM 1611 C CA . LEU A 1 212 ? 10.382 -6.170 -22.824 1.00 96.75 212 LEU A CA 1
ATOM 1612 C C . LEU A 1 212 ? 11.731 -6.888 -22.860 1.00 96.75 212 LEU A C 1
ATOM 1614 O O . LEU A 1 212 ? 12.402 -6.871 -23.885 1.00 96.75 212 LEU A O 1
ATOM 1618 N N . ASP A 1 213 ? 12.097 -7.550 -21.763 1.00 97.06 213 ASP A N 1
ATOM 1619 C CA . ASP A 1 213 ? 13.346 -8.288 -21.640 1.00 97.06 213 ASP A CA 1
ATOM 1620 C C . ASP A 1 213 ? 13.109 -9.724 -21.139 1.00 97.06 213 ASP A C 1
ATOM 1622 O O . ASP A 1 213 ? 13.125 -9.984 -19.929 1.00 97.06 213 ASP A O 1
ATOM 1626 N N . PRO A 1 214 ? 12.897 -10.687 -22.056 1.00 94.44 214 PRO A N 1
ATOM 1627 C CA . PRO A 1 214 ? 12.671 -12.085 -21.698 1.00 94.44 214 PRO A CA 1
ATOM 1628 C C . PRO A 1 214 ? 13.839 -12.734 -20.944 1.00 94.44 214 PRO A C 1
ATOM 1630 O O . PRO A 1 214 ? 13.624 -13.708 -20.223 1.00 94.44 214 PRO A O 1
ATOM 1633 N N . ALA A 1 215 ? 15.061 -12.197 -21.063 1.00 94.00 215 ALA A N 1
ATOM 1634 C CA . ALA A 1 215 ? 16.233 -12.741 -20.378 1.00 94.00 215 ALA A CA 1
ATOM 1635 C C . ALA A 1 215 ? 16.182 -12.531 -18.857 1.00 94.00 215 ALA A C 1
ATOM 1637 O O . ALA A 1 215 ? 16.929 -13.180 -18.129 1.00 94.00 215 ALA A O 1
ATOM 1638 N N . LEU A 1 216 ? 15.283 -11.669 -18.361 1.00 95.50 216 LEU A N 1
ATOM 1639 C CA . LEU A 1 216 ? 15.081 -11.485 -16.927 1.00 95.50 216 LEU A CA 1
ATOM 1640 C C . LEU A 1 216 ? 14.545 -12.736 -16.230 1.00 95.50 216 LEU A C 1
ATOM 1642 O O . LEU A 1 216 ? 14.765 -12.836 -15.029 1.00 95.50 216 LEU A O 1
ATOM 1646 N N . LEU A 1 217 ? 13.844 -13.642 -16.927 1.00 94.81 217 LEU A N 1
ATOM 1647 C CA . LEU A 1 217 ? 13.339 -14.924 -16.401 1.00 94.81 217 LEU A CA 1
ATOM 1648 C C . LEU A 1 217 ? 12.874 -14.852 -14.924 1.00 94.81 217 LEU A C 1
ATOM 1650 O O . LEU A 1 217 ? 13.546 -15.407 -14.048 1.00 94.81 217 LEU A O 1
ATOM 1654 N N . PRO A 1 218 ? 11.782 -14.121 -14.607 1.00 96.00 218 PRO A N 1
ATOM 1655 C CA . PRO A 1 218 ? 11.315 -13.977 -13.229 1.00 96.00 218 PRO A CA 1
ATOM 1656 C C . PRO A 1 218 ? 11.115 -15.345 -12.554 1.00 96.00 218 PRO A C 1
ATOM 1658 O O . PRO A 1 218 ? 10.500 -16.225 -13.156 1.00 96.00 218 PRO A O 1
ATOM 1661 N N . PRO A 1 219 ? 11.572 -15.539 -11.302 1.00 94.81 219 PRO A N 1
ATOM 1662 C CA . PRO A 1 219 ? 11.479 -16.827 -10.605 1.00 94.81 219 PRO A CA 1
ATOM 1663 C C . PRO A 1 219 ? 10.069 -17.113 -10.060 1.00 94.81 219 PRO A C 1
ATOM 1665 O O . PRO A 1 219 ? 9.836 -18.134 -9.421 1.00 94.81 219 PRO A O 1
ATOM 1668 N N . ILE A 1 220 ? 9.130 -16.193 -10.280 1.00 92.12 220 ILE A N 1
ATOM 1669 C CA . ILE A 1 220 ? 7.722 -16.326 -9.924 1.00 92.12 220 ILE A CA 1
ATOM 1670 C C . ILE A 1 220 ? 6.862 -16.058 -11.151 1.00 92.12 220 ILE A C 1
ATOM 1672 O O . ILE A 1 220 ? 7.257 -15.320 -12.054 1.00 92.12 220 ILE A O 1
ATOM 1676 N N . GLU A 1 221 ? 5.647 -16.598 -11.139 1.00 92.56 221 GLU A N 1
ATOM 1677 C CA . GLU A 1 221 ? 4.650 -16.262 -12.148 1.00 92.56 221 GLU A CA 1
ATOM 1678 C C . GLU A 1 221 ? 4.427 -14.744 -12.212 1.00 92.56 221 GLU A C 1
ATOM 1680 O O . GLU A 1 221 ? 4.216 -14.071 -11.193 1.00 92.56 221 GLU A O 1
ATOM 1685 N N . VAL A 1 222 ? 4.492 -14.205 -13.431 1.00 91.31 222 VAL A N 1
ATOM 1686 C CA . VAL A 1 222 ? 4.301 -12.778 -13.682 1.00 91.31 222 VAL A CA 1
ATOM 1687 C C . VAL A 1 222 ? 2.831 -12.432 -13.423 1.00 91.31 222 VAL A C 1
ATOM 1689 O O . VAL A 1 222 ? 1.958 -13.017 -14.063 1.00 91.31 222 VAL A O 1
ATOM 1692 N N . PRO A 1 223 ? 2.518 -11.478 -12.525 1.00 92.31 223 PRO A N 1
ATOM 1693 C CA . PRO A 1 223 ? 1.128 -11.187 -12.185 1.00 92.31 223 PRO A CA 1
ATOM 1694 C C . PRO A 1 223 ? 0.301 -10.708 -13.387 1.00 92.31 223 PRO A C 1
ATOM 1696 O O . PRO A 1 223 ? 0.778 -9.896 -14.184 1.00 92.31 223 PRO A O 1
ATOM 1699 N N . GLY A 1 224 ? -0.968 -11.128 -13.448 1.00 93.38 224 GLY A N 1
ATOM 1700 C CA . GLY A 1 224 ? -1.936 -10.841 -14.522 1.00 93.38 224 GLY A CA 1
ATOM 1701 C C . GLY A 1 224 ? -2.441 -9.393 -14.624 1.00 93.38 224 GLY A C 1
ATOM 1702 O O . GLY A 1 224 ? -3.566 -9.156 -15.049 1.00 93.38 224 GLY A O 1
ATOM 1703 N N . HIS A 1 225 ? -1.640 -8.404 -14.226 1.00 94.12 225 HIS A N 1
ATOM 1704 C CA . HIS A 1 225 ? -1.993 -6.983 -14.263 1.00 94.12 225 HIS A CA 1
ATOM 1705 C C . HIS A 1 225 ? -0.769 -6.098 -14.552 1.00 94.12 225 HIS A C 1
ATOM 1707 O O . HIS A 1 225 ? 0.383 -6.521 -14.403 1.00 94.12 225 HIS A O 1
ATOM 1713 N N . ALA A 1 226 ? -1.018 -4.838 -14.928 1.00 97.94 226 ALA A N 1
ATOM 1714 C CA . ALA A 1 226 ? 0.024 -3.877 -15.300 1.00 97.94 226 ALA A CA 1
ATOM 1715 C C . ALA A 1 226 ? 1.066 -3.641 -14.186 1.00 97.94 226 ALA A C 1
ATOM 1717 O O . ALA A 1 226 ? 0.794 -3.831 -12.990 1.00 97.94 226 ALA A O 1
ATOM 1718 N N . SER A 1 227 ? 2.265 -3.215 -14.592 1.00 98.31 227 SER A N 1
ATOM 1719 C CA . SER A 1 227 ? 3.410 -3.008 -13.697 1.00 98.31 227 SER A CA 1
ATOM 1720 C C . SER A 1 227 ? 3.284 -1.730 -12.866 1.00 98.31 227 SER A C 1
ATOM 1722 O O . SER A 1 227 ? 3.437 -1.780 -11.652 1.00 98.31 227 SER A O 1
ATOM 1724 N N . TYR A 1 228 ? 2.896 -0.607 -13.466 1.00 98.38 228 TYR A N 1
ATOM 1725 C CA . TYR A 1 228 ? 2.958 0.701 -12.806 1.00 98.38 228 TYR A CA 1
ATOM 1726 C C . TYR A 1 228 ? 1.617 1.158 -12.211 1.00 98.38 228 TYR A C 1
ATOM 1728 O O . TYR A 1 228 ? 0.608 1.026 -12.907 1.00 98.38 228 TYR A O 1
ATOM 1736 N N . PRO A 1 229 ? 1.589 1.740 -10.995 1.00 98.25 229 PRO A N 1
ATOM 1737 C CA . PRO A 1 229 ? 2.672 1.778 -9.996 1.00 98.25 229 PRO A CA 1
ATOM 1738 C C . PRO A 1 229 ? 2.805 0.438 -9.245 1.00 98.25 229 PRO A C 1
ATOM 1740 O O . PRO A 1 229 ? 1.936 -0.430 -9.364 1.00 98.25 229 PRO A O 1
ATOM 1743 N N . SER A 1 230 ? 3.874 0.232 -8.470 1.00 98.19 230 SER A N 1
ATOM 1744 C CA . SER A 1 230 ? 4.072 -0.984 -7.661 1.00 98.19 230 SER A CA 1
ATOM 1745 C C . SER A 1 230 ? 3.084 -1.044 -6.491 1.00 98.19 230 SER A C 1
ATOM 1747 O O . SER A 1 230 ? 3.103 -0.177 -5.621 1.00 98.19 230 SER A O 1
ATOM 1749 N N . ALA A 1 231 ? 2.239 -2.084 -6.453 1.00 96.31 231 ALA A N 1
ATOM 1750 C CA . ALA A 1 231 ? 1.261 -2.272 -5.376 1.00 96.31 231 ALA A CA 1
ATOM 1751 C C . ALA A 1 231 ? 1.958 -2.632 -4.055 1.00 96.31 231 ALA A C 1
ATOM 1753 O O . ALA A 1 231 ? 1.783 -1.917 -3.081 1.00 96.31 231 ALA A O 1
ATOM 1754 N N . HIS A 1 232 ? 2.849 -3.633 -4.050 1.00 96.38 232 HIS A N 1
ATOM 1755 C CA . HIS A 1 232 ? 3.655 -3.992 -2.871 1.00 96.38 232 HIS A CA 1
ATOM 1756 C C . HIS A 1 232 ? 4.473 -2.817 -2.325 1.00 96.38 232 HIS A C 1
ATOM 1758 O O . HIS A 1 232 ? 4.560 -2.651 -1.114 1.00 96.38 232 HIS A O 1
ATOM 1764 N N . GLY A 1 233 ? 5.056 -1.992 -3.205 1.00 96.00 233 GLY A N 1
ATOM 1765 C CA . GLY A 1 233 ? 5.791 -0.793 -2.788 1.00 96.00 233 GLY A CA 1
ATOM 1766 C C . GLY A 1 233 ? 4.892 0.236 -2.097 1.00 96.00 233 GLY A C 1
ATOM 1767 O O . GLY A 1 233 ? 5.291 0.818 -1.090 1.00 96.00 233 GLY A O 1
ATOM 1768 N N . ALA A 1 234 ? 3.670 0.422 -2.603 1.00 97.44 234 ALA A N 1
ATOM 1769 C CA . ALA A 1 234 ? 2.680 1.305 -1.998 1.00 97.44 234 ALA A CA 1
ATOM 1770 C C . ALA A 1 234 ? 2.121 0.749 -0.686 1.00 97.44 234 ALA A C 1
ATOM 1772 O O . ALA A 1 234 ? 2.122 1.440 0.323 1.00 97.44 234 ALA A O 1
ATOM 1773 N N . GLU A 1 235 ? 1.678 -0.505 -0.682 1.00 97.50 235 GLU A N 1
ATOM 1774 C CA . GLU A 1 235 ? 1.074 -1.175 0.469 1.00 97.50 235 GLU A CA 1
ATOM 1775 C C . GLU A 1 235 ? 2.045 -1.246 1.647 1.00 97.50 235 GLU A C 1
ATOM 1777 O O . GLU A 1 235 ? 1.689 -0.847 2.752 1.00 97.50 235 GLU A O 1
ATOM 1782 N N . ALA A 1 236 ? 3.286 -1.687 1.419 1.00 96.25 236 ALA A N 1
ATOM 1783 C CA . ALA A 1 236 ? 4.269 -1.809 2.489 1.00 96.25 236 ALA A CA 1
ATOM 1784 C C . ALA A 1 236 ? 4.629 -0.444 3.092 1.00 96.25 236 ALA A C 1
ATOM 1786 O O . ALA A 1 236 ? 4.686 -0.312 4.314 1.00 96.25 236 ALA A O 1
ATOM 1787 N N . MET A 1 237 ? 4.824 0.579 2.250 1.00 96.25 237 MET A N 1
ATOM 1788 C CA . MET A 1 237 ? 5.116 1.935 2.725 1.00 96.25 237 MET A CA 1
ATOM 1789 C C . MET A 1 237 ? 3.919 2.530 3.460 1.00 96.25 237 MET A C 1
ATOM 1791 O O . MET A 1 237 ? 4.079 3.130 4.514 1.00 96.25 237 MET A O 1
ATOM 1795 N N . LEU A 1 238 ? 2.706 2.317 2.957 1.00 96.44 238 LEU A N 1
ATOM 1796 C CA . LEU A 1 238 ? 1.498 2.827 3.586 1.00 96.44 238 LEU A CA 1
ATOM 1797 C C . LEU A 1 238 ? 1.252 2.176 4.955 1.00 96.44 238 LEU A C 1
ATOM 1799 O O . LEU A 1 238 ? 0.917 2.876 5.906 1.00 96.44 238 LEU A O 1
ATOM 1803 N N . ILE A 1 239 ? 1.466 0.861 5.082 1.00 95.81 239 ILE A N 1
ATOM 1804 C CA . ILE A 1 239 ? 1.387 0.163 6.373 1.00 95.81 239 ILE A CA 1
ATOM 1805 C C . ILE A 1 239 ? 2.437 0.716 7.343 1.00 95.81 239 ILE A C 1
ATOM 1807 O O . ILE A 1 239 ? 2.101 0.965 8.497 1.00 95.81 239 ILE A O 1
ATOM 1811 N N . ALA A 1 240 ? 3.677 0.944 6.891 1.00 94.06 240 ALA A N 1
ATOM 1812 C CA . ALA A 1 240 ? 4.714 1.561 7.719 1.00 94.06 240 ALA A CA 1
ATOM 1813 C C . ALA A 1 240 ? 4.282 2.945 8.225 1.00 94.06 240 ALA A C 1
ATOM 1815 O O . ALA A 1 240 ? 4.330 3.199 9.425 1.00 94.06 240 ALA A O 1
ATOM 1816 N N . LEU A 1 241 ? 3.779 3.801 7.329 1.00 93.19 241 LEU A N 1
ATOM 1817 C CA . LEU A 1 241 ? 3.306 5.140 7.676 1.00 93.19 241 LEU A CA 1
ATOM 1818 C C . LEU A 1 241 ? 2.124 5.112 8.655 1.00 93.19 241 LEU A C 1
ATOM 1820 O O . LEU A 1 241 ? 2.065 5.931 9.565 1.00 93.19 241 LEU A O 1
ATOM 1824 N N . VAL A 1 242 ? 1.185 4.179 8.504 1.00 93.81 242 VAL A N 1
ATOM 1825 C CA . VAL A 1 242 ? 0.059 4.044 9.439 1.00 93.81 242 VAL A CA 1
ATOM 1826 C C . VAL A 1 242 ? 0.516 3.511 10.798 1.00 93.81 242 VAL A C 1
ATOM 1828 O O . VAL A 1 242 ? 0.053 4.000 11.824 1.00 93.81 242 VAL A O 1
ATOM 1831 N N . LEU A 1 243 ? 1.445 2.553 10.834 1.00 93.12 243 LEU A N 1
ATOM 1832 C CA . LEU A 1 243 ? 2.003 2.039 12.089 1.00 93.12 243 LEU A CA 1
ATOM 1833 C C . LEU A 1 243 ? 2.791 3.106 12.850 1.00 93.12 243 LEU A C 1
ATOM 1835 O O . LEU A 1 243 ? 2.678 3.179 14.065 1.00 93.12 243 LEU A O 1
ATOM 1839 N N . GLU A 1 244 ? 3.513 3.983 12.159 1.00 90.19 244 GLU A N 1
ATOM 1840 C CA . GLU A 1 244 ? 4.168 5.146 12.773 1.00 90.19 244 GLU A CA 1
ATOM 1841 C C . GLU A 1 244 ? 3.180 6.139 13.409 1.00 90.19 244 GLU A C 1
ATOM 1843 O O . GLU A 1 244 ? 3.551 6.885 14.308 1.00 90.19 244 GLU A O 1
ATOM 1848 N N . GLN A 1 245 ? 1.908 6.144 12.992 1.00 88.44 245 GLN A N 1
ATOM 1849 C CA . GLN A 1 245 ? 0.861 6.923 13.662 1.00 88.44 245 GLN A CA 1
ATOM 1850 C C . GLN A 1 245 ? 0.310 6.229 14.915 1.00 88.44 245 GLN A C 1
ATOM 1852 O O . GLN A 1 245 ? -0.460 6.853 15.647 1.00 88.44 245 GLN A O 1
ATOM 1857 N N . VAL A 1 246 ? 0.639 4.957 15.146 1.00 90.25 246 VAL A N 1
ATOM 1858 C CA . VAL A 1 246 ? 0.080 4.117 16.218 1.00 90.25 246 VAL A CA 1
ATOM 1859 C C . VAL A 1 246 ? 1.119 3.783 17.283 1.00 90.25 246 VAL A C 1
ATOM 1861 O O . VAL A 1 246 ? 0.796 3.819 18.467 1.00 90.25 246 VAL A O 1
ATOM 1864 N N . LEU A 1 247 ? 2.330 3.425 16.862 1.00 88.81 247 LEU A N 1
ATOM 1865 C CA . LEU A 1 247 ? 3.360 2.870 17.728 1.00 88.81 247 LEU A CA 1
ATOM 1866 C C . LEU A 1 247 ? 4.120 3.957 18.511 1.00 88.81 247 LEU A C 1
ATOM 1868 O O . LEU A 1 247 ? 4.243 5.084 18.029 1.00 88.81 247 LEU A O 1
ATOM 1872 N N . PRO A 1 248 ? 4.674 3.606 19.686 1.00 85.19 248 PRO A N 1
ATOM 1873 C CA . PRO A 1 248 ? 5.606 4.452 20.427 1.00 85.19 248 PRO A CA 1
ATOM 1874 C C . PRO A 1 248 ? 6.849 4.852 19.616 1.00 85.19 248 PRO A C 1
ATOM 1876 O O . PRO A 1 248 ? 7.338 4.075 18.787 1.00 85.19 248 PRO A O 1
ATOM 1879 N N . ALA A 1 249 ? 7.390 6.039 19.912 1.00 81.75 249 ALA A N 1
ATOM 1880 C CA . ALA A 1 249 ? 8.537 6.624 19.213 1.00 81.75 249 ALA A CA 1
ATOM 1881 C C . ALA A 1 249 ? 9.779 5.713 19.248 1.00 81.75 249 ALA A C 1
ATOM 1883 O O . ALA A 1 249 ? 10.499 5.599 18.259 1.00 81.75 249 ALA A O 1
ATOM 1884 N N . GLU A 1 250 ? 9.971 4.982 20.348 1.00 81.44 250 GLU A N 1
ATOM 1885 C CA . GLU A 1 250 ? 11.079 4.049 20.577 1.00 81.44 250 GLU A CA 1
ATOM 1886 C C . GLU A 1 250 ? 11.115 2.892 19.567 1.00 81.44 250 GLU A C 1
ATOM 1888 O O . GLU A 1 250 ? 12.165 2.287 19.359 1.00 81.44 250 GLU A O 1
ATOM 1893 N N . ILE A 1 251 ? 9.974 2.568 18.949 1.00 81.00 251 ILE A N 1
ATOM 1894 C CA . ILE A 1 251 ? 9.862 1.530 17.916 1.00 81.00 251 ILE A CA 1
ATOM 1895 C C . ILE A 1 251 ? 9.971 2.140 16.513 1.00 81.00 251 ILE A C 1
ATOM 1897 O O . ILE A 1 251 ? 10.384 1.463 15.571 1.00 81.00 251 ILE A O 1
ATOM 1901 N N . THR A 1 252 ? 9.569 3.400 16.344 1.00 80.75 252 THR A N 1
ATOM 1902 C CA . THR A 1 252 ? 9.427 4.033 15.027 1.00 80.75 252 THR A CA 1
ATOM 1903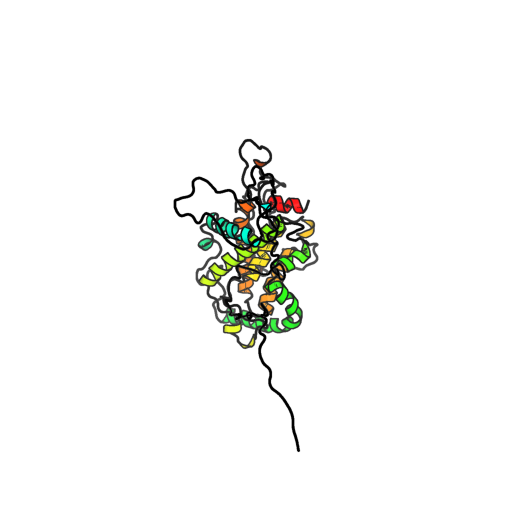 C C . THR A 1 252 ? 10.642 4.845 14.598 1.00 80.75 252 THR A C 1
ATOM 1905 O O . THR A 1 252 ? 10.851 5.013 13.399 1.00 80.75 252 THR A O 1
ATOM 1908 N N . GLU A 1 253 ? 11.428 5.363 15.540 1.00 76.75 253 GLU A N 1
ATOM 1909 C CA . GLU A 1 253 ? 12.603 6.188 15.255 1.00 76.75 253 GLU A CA 1
ATOM 1910 C C . GLU A 1 253 ? 13.840 5.330 14.943 1.00 76.75 253 GLU A C 1
ATOM 1912 O O . GLU A 1 253 ? 13.996 4.212 15.436 1.00 76.75 253 GLU A O 1
ATOM 1917 N N . ASP A 1 254 ? 14.726 5.837 14.080 1.00 70.75 254 ASP A N 1
ATOM 1918 C CA . ASP A 1 254 ? 16.019 5.196 13.830 1.00 70.75 254 ASP A CA 1
ATOM 1919 C C . ASP A 1 254 ? 16.955 5.440 15.021 1.00 70.75 254 ASP A C 1
ATOM 1921 O O . ASP A 1 254 ? 17.149 6.573 15.457 1.00 70.75 254 ASP A O 1
ATOM 1925 N N . SER A 1 255 ? 17.611 4.385 15.504 1.00 62.22 255 SER A N 1
ATOM 1926 C CA . SER A 1 255 ? 18.655 4.480 16.528 1.00 62.22 255 SER A CA 1
ATOM 1927 C C . SER A 1 255 ? 19.997 5.008 15.981 1.00 62.22 255 SER A C 1
ATOM 1929 O O . SER A 1 255 ? 21.023 4.874 16.646 1.00 62.22 255 SER A O 1
ATOM 1931 N N . GLY A 1 256 ? 20.018 5.556 14.759 1.00 58.88 256 GLY A N 1
ATOM 1932 C CA . GLY A 1 256 ? 21.192 6.114 14.078 1.00 58.88 256 GLY A CA 1
ATOM 1933 C C . GLY A 1 256 ? 22.112 5.069 13.439 1.00 58.88 256 GLY A C 1
ATOM 1934 O O . GLY A 1 256 ? 23.286 5.349 13.197 1.00 58.88 256 GLY A O 1
ATOM 1935 N N . GLY A 1 257 ? 21.613 3.848 13.214 1.00 54.19 257 GLY A N 1
ATOM 1936 C CA . GLY A 1 257 ? 22.418 2.706 12.761 1.00 54.19 257 GLY A CA 1
ATOM 1937 C C . GLY A 1 257 ? 22.389 2.453 11.252 1.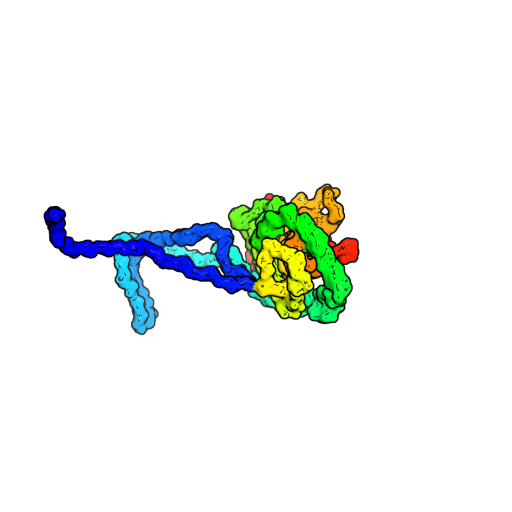00 54.19 257 GLY A C 1
ATOM 1938 O O . GLY A 1 257 ? 23.198 1.668 10.754 1.00 54.19 257 GLY A O 1
ATOM 1939 N N . VAL A 1 258 ? 21.471 3.084 10.514 1.00 56.91 258 VAL A N 1
ATOM 1940 C CA . VAL A 1 258 ? 21.252 2.821 9.085 1.00 56.91 258 VAL A CA 1
ATOM 1941 C C . VAL A 1 258 ? 21.592 4.066 8.268 1.00 56.91 258 VAL A C 1
ATOM 1943 O O . VAL A 1 258 ? 21.197 5.176 8.601 1.00 56.91 258 VAL A O 1
ATOM 1946 N N . SER A 1 259 ? 22.295 3.900 7.143 1.00 51.50 259 SER A N 1
ATOM 1947 C CA . SER A 1 259 ? 22.655 4.993 6.217 1.00 51.50 259 SER A CA 1
ATOM 1948 C C . SER A 1 259 ? 21.464 5.600 5.443 1.00 51.50 259 SER A C 1
ATOM 1950 O O . SER A 1 259 ? 21.660 6.173 4.374 1.00 51.50 259 SER A O 1
ATOM 1952 N N . ALA A 1 260 ? 20.239 5.470 5.961 1.00 54.66 260 ALA A N 1
ATOM 1953 C CA . ALA A 1 260 ? 19.009 6.050 5.430 1.00 54.66 260 ALA A CA 1
ATOM 1954 C C . ALA A 1 260 ? 18.437 7.034 6.476 1.00 54.66 260 ALA A C 1
ATOM 1956 O O . ALA A 1 260 ? 17.541 6.666 7.235 1.00 54.66 260 ALA A O 1
ATOM 1957 N N . PRO A 1 261 ? 18.976 8.267 6.554 1.00 50.56 261 PRO A N 1
ATOM 1958 C CA . PRO A 1 261 ? 18.724 9.217 7.648 1.00 50.56 261 PRO A CA 1
ATOM 1959 C C . PRO A 1 261 ? 17.273 9.728 7.751 1.00 50.56 261 PRO A C 1
ATOM 1961 O O . PRO A 1 261 ? 16.960 10.507 8.645 1.00 50.56 261 PRO A O 1
ATOM 1964 N N . ASP A 1 262 ? 16.384 9.315 6.844 1.00 59.47 262 ASP A N 1
ATOM 1965 C CA . ASP A 1 262 ? 14.966 9.676 6.781 1.00 59.47 262 ASP A CA 1
ATOM 1966 C C . ASP A 1 262 ? 14.009 8.501 7.086 1.00 59.47 262 ASP A C 1
ATOM 1968 O O . ASP A 1 262 ? 12.786 8.669 7.001 1.00 59.47 262 ASP A O 1
ATOM 1972 N N . ALA A 1 263 ? 14.531 7.309 7.411 1.00 67.06 263 ALA A N 1
ATOM 1973 C CA . ALA A 1 263 ? 13.741 6.083 7.507 1.00 67.06 263 ALA A CA 1
ATOM 1974 C C . ALA A 1 263 ? 14.012 5.274 8.790 1.00 67.06 263 ALA A C 1
ATOM 1976 O O . ALA A 1 263 ? 15.052 4.635 8.940 1.00 67.06 263 ALA A O 1
ATOM 1977 N N . GLY A 1 264 ? 13.007 5.223 9.672 1.00 82.69 264 GLY A N 1
ATOM 1978 C CA . GLY A 1 264 ? 12.943 4.274 10.785 1.00 82.69 264 GLY A CA 1
ATOM 1979 C C . GLY A 1 264 ? 12.779 2.813 10.329 1.00 82.69 264 GLY A C 1
ATOM 1980 O O . GLY A 1 264 ? 12.602 2.537 9.131 1.00 82.69 264 GLY A O 1
ATOM 1981 N N . PRO A 1 265 ? 12.802 1.839 11.258 1.00 87.50 265 PRO A N 1
ATOM 1982 C CA . PRO A 1 265 ? 12.815 0.409 10.931 1.00 87.50 265 PRO A CA 1
ATOM 1983 C C . PRO A 1 265 ? 11.644 -0.025 10.035 1.00 87.50 265 PRO A C 1
ATOM 1985 O O . PRO A 1 265 ? 11.838 -0.800 9.098 1.00 87.50 265 PRO A O 1
ATOM 1988 N N . LEU A 1 266 ? 10.443 0.523 10.243 1.00 90.69 266 LEU A N 1
ATOM 1989 C CA . LEU A 1 266 ? 9.258 0.197 9.442 1.00 90.69 266 LEU A CA 1
ATOM 1990 C C . LEU A 1 266 ? 9.395 0.622 7.975 1.00 90.69 266 LEU A C 1
ATOM 1992 O O . LEU A 1 266 ? 9.143 -0.177 7.069 1.00 90.69 266 LEU A O 1
ATOM 1996 N N . ARG A 1 267 ? 9.831 1.862 7.721 1.00 90.69 267 ARG A N 1
ATOM 1997 C CA . ARG A 1 267 ? 10.060 2.360 6.355 1.00 90.69 267 ARG A CA 1
ATOM 1998 C C . ARG A 1 267 ? 11.194 1.606 5.673 1.00 90.69 267 ARG A C 1
ATOM 2000 O O . ARG A 1 267 ? 11.087 1.325 4.481 1.00 90.69 267 ARG A O 1
ATOM 2007 N N . ASN A 1 268 ? 12.232 1.208 6.409 1.00 89.69 268 ASN A N 1
ATOM 2008 C CA . ASN A 1 268 ? 13.314 0.379 5.869 1.00 89.69 268 ASN A CA 1
ATOM 2009 C C . ASN A 1 268 ? 12.800 -0.985 5.381 1.00 89.69 268 ASN A C 1
ATOM 2011 O O . ASN A 1 268 ? 13.094 -1.386 4.251 1.00 89.69 268 ASN A O 1
ATOM 2015 N N . LEU A 1 269 ? 11.955 -1.659 6.168 1.00 91.56 269 LEU A N 1
ATOM 2016 C CA . LEU A 1 269 ? 11.296 -2.901 5.745 1.00 91.56 269 LEU A CA 1
ATOM 2017 C C . LEU A 1 269 ? 10.352 -2.691 4.551 1.00 91.56 269 LEU A C 1
ATOM 2019 O O . LEU A 1 269 ? 10.296 -3.526 3.641 1.00 91.56 269 LEU A O 1
ATOM 2023 N N . ALA A 1 270 ? 9.642 -1.563 4.506 1.00 93.38 270 ALA A N 1
ATOM 2024 C CA . ALA A 1 270 ? 8.787 -1.215 3.378 1.00 93.38 270 ALA A CA 1
ATOM 2025 C C . ALA A 1 270 ? 9.579 -0.994 2.078 1.00 93.38 270 ALA A C 1
ATOM 2027 O O . ALA A 1 270 ? 9.221 -1.534 1.026 1.00 93.38 270 ALA A O 1
ATOM 2028 N N . ARG A 1 271 ? 10.695 -0.257 2.143 1.00 92.69 271 ARG A N 1
ATOM 2029 C CA . ARG A 1 271 ? 11.608 -0.059 1.006 1.00 92.69 271 ARG A CA 1
ATOM 2030 C C . ARG A 1 271 ? 12.182 -1.384 0.526 1.00 92.69 271 ARG A C 1
ATOM 2032 O O . ARG A 1 271 ? 12.185 -1.648 -0.676 1.00 92.69 271 ARG A O 1
ATOM 2039 N N . ARG A 1 272 ? 12.589 -2.244 1.464 1.00 93.38 272 ARG A N 1
ATOM 2040 C CA . ARG A 1 272 ? 13.087 -3.591 1.173 1.00 93.38 272 ARG A CA 1
ATOM 2041 C C . ARG A 1 272 ? 12.040 -4.453 0.469 1.00 93.38 272 ARG A C 1
ATOM 2043 O O . ARG A 1 272 ? 12.366 -5.101 -0.520 1.00 93.38 272 ARG A O 1
ATOM 2050 N N . THR A 1 273 ? 10.777 -4.373 0.889 1.00 95.12 273 THR A N 1
ATOM 2051 C CA . THR A 1 273 ? 9.660 -5.058 0.216 1.00 95.12 273 THR A CA 1
ATOM 2052 C C . THR A 1 273 ? 9.521 -4.619 -1.244 1.00 95.12 273 THR A C 1
ATOM 2054 O O . THR A 1 273 ? 9.375 -5.461 -2.129 1.00 95.12 273 THR A O 1
ATOM 2057 N N . GLY A 1 274 ? 9.616 -3.313 -1.521 1.00 95.06 274 GLY A N 1
ATOM 2058 C CA . GLY A 1 274 ? 9.627 -2.775 -2.885 1.00 95.06 274 GLY A CA 1
ATOM 2059 C C . GLY A 1 274 ? 10.822 -3.267 -3.707 1.00 95.06 274 GLY A C 1
ATOM 2060 O O . GLY A 1 274 ? 10.635 -3.853 -4.776 1.00 95.06 274 GLY A O 1
ATOM 2061 N N . ARG A 1 275 ? 12.038 -3.127 -3.163 1.00 95.62 275 ARG A N 1
ATOM 2062 C CA . ARG A 1 275 ? 13.286 -3.546 -3.821 1.00 95.62 275 ARG A CA 1
ATOM 2063 C C . ARG A 1 275 ? 13.308 -5.040 -4.132 1.00 95.62 275 ARG A C 1
ATOM 2065 O O . ARG A 1 275 ? 13.741 -5.438 -5.209 1.00 95.62 275 ARG A O 1
ATOM 2072 N N . ASN A 1 276 ? 12.761 -5.875 -3.255 1.00 96.75 276 ASN A N 1
ATOM 2073 C CA . ASN A 1 276 ? 12.647 -7.309 -3.502 1.00 96.75 276 ASN A CA 1
ATOM 2074 C C . ASN A 1 276 ? 11.760 -7.623 -4.722 1.00 96.75 276 ASN A C 1
ATOM 2076 O O . ASN A 1 276 ? 11.997 -8.615 -5.409 1.00 96.75 276 ASN A O 1
ATOM 2080 N N . ARG A 1 277 ? 10.785 -6.773 -5.081 1.00 97.56 277 ARG A N 1
ATOM 2081 C CA . ARG A 1 277 ? 10.017 -6.950 -6.330 1.00 97.56 277 ARG A CA 1
ATOM 2082 C C . ARG A 1 277 ? 10.833 -6.649 -7.587 1.00 97.56 277 ARG A C 1
ATOM 2084 O O . ARG A 1 277 ? 10.578 -7.253 -8.630 1.00 97.56 277 ARG A O 1
ATOM 2091 N N . GLU A 1 278 ? 11.796 -5.742 -7.492 1.00 97.69 278 GLU A N 1
ATOM 2092 C CA . GLU A 1 278 ? 12.754 -5.450 -8.564 1.00 97.69 278 GLU A CA 1
ATOM 2093 C C . GLU A 1 278 ? 13.774 -6.582 -8.694 1.00 97.69 278 GLU A C 1
ATOM 2095 O O . GLU A 1 278 ? 14.002 -7.070 -9.796 1.00 97.69 278 GLU A O 1
ATOM 2100 N N . VAL A 1 279 ? 14.284 -7.105 -7.573 1.00 97.56 279 VAL A N 1
ATOM 2101 C CA . VAL A 1 279 ? 15.154 -8.296 -7.561 1.00 97.56 279 VAL A CA 1
ATOM 2102 C C . VAL A 1 279 ? 14.468 -9.486 -8.236 1.00 97.56 279 VAL A C 1
ATOM 2104 O O . VAL A 1 279 ? 15.072 -10.161 -9.068 1.00 97.56 279 VAL A O 1
ATOM 2107 N N . LEU A 1 280 ? 13.175 -9.708 -7.974 1.00 96.75 280 LEU A N 1
ATOM 2108 C CA . LEU A 1 280 ? 12.377 -10.736 -8.656 1.00 96.75 280 LEU A CA 1
ATOM 2109 C C . LEU A 1 280 ? 12.108 -10.439 -10.147 1.00 96.75 280 LEU A C 1
ATOM 2111 O O . LEU A 1 280 ? 11.548 -11.284 -10.842 1.00 96.75 280 LEU A O 1
ATOM 2115 N N . GLY A 1 281 ? 12.466 -9.257 -10.652 1.00 96.75 281 GLY A N 1
ATOM 2116 C CA . GLY A 1 281 ? 12.280 -8.865 -12.050 1.00 96.75 281 GLY A CA 1
ATOM 2117 C C . GLY A 1 281 ? 10.826 -8.590 -12.436 1.00 96.75 281 GLY A C 1
ATOM 2118 O O . GLY A 1 281 ? 10.482 -8.649 -13.617 1.00 96.75 281 GLY A O 1
ATOM 2119 N N . VAL A 1 282 ? 9.945 -8.317 -11.465 1.00 96.88 282 VAL A N 1
ATOM 2120 C CA . VAL A 1 282 ? 8.516 -8.082 -11.737 1.00 96.88 282 VAL A CA 1
ATOM 2121 C C . VAL A 1 282 ? 8.127 -6.608 -11.717 1.00 96.88 282 VAL A C 1
ATOM 2123 O O . VAL A 1 282 ? 7.072 -6.276 -12.252 1.00 96.88 282 VAL A O 1
ATOM 2126 N N . HIS A 1 283 ? 8.940 -5.728 -11.141 1.00 98.25 283 HIS A N 1
ATOM 2127 C CA . HIS A 1 283 ? 8.728 -4.279 -11.135 1.00 98.25 283 HIS A CA 1
ATOM 2128 C C . HIS A 1 283 ? 10.004 -3.543 -11.541 1.00 98.25 283 HIS A C 1
ATOM 2130 O O . HIS A 1 283 ? 11.099 -4.056 -11.332 1.00 98.25 283 HIS A O 1
ATOM 2136 N N . TYR A 1 284 ? 9.841 -2.357 -12.123 1.00 98.44 284 TYR A N 1
ATOM 2137 C CA . TYR A 1 284 ? 10.935 -1.413 -12.356 1.00 98.44 284 TYR A CA 1
ATOM 2138 C C . TYR A 1 284 ? 11.170 -0.542 -11.108 1.00 98.44 284 TYR A C 1
ATOM 2140 O O . TYR A 1 284 ? 10.206 -0.315 -10.368 1.00 98.44 284 TYR A O 1
ATOM 2148 N N . PRO A 1 285 ? 12.375 0.026 -10.905 1.00 96.94 285 PRO A N 1
ATOM 2149 C CA . PRO A 1 285 ? 12.633 0.982 -9.823 1.00 96.94 285 PRO A CA 1
ATOM 2150 C C . PRO A 1 285 ? 11.633 2.148 -9.786 1.00 96.94 285 PRO A C 1
ATOM 2152 O O . PRO A 1 285 ? 11.093 2.483 -8.731 1.00 96.94 285 PRO A O 1
ATOM 2155 N N . SER A 1 286 ? 11.273 2.709 -10.946 1.00 97.25 286 SER A N 1
ATOM 2156 C CA . SER A 1 286 ? 10.258 3.770 -11.027 1.00 97.25 286 SER A CA 1
ATOM 2157 C C . SER A 1 286 ? 8.845 3.314 -10.639 1.00 97.25 286 SER A C 1
ATOM 2159 O O . SER A 1 286 ? 8.070 4.127 -10.131 1.00 97.25 286 SER A O 1
ATOM 2161 N N . ASP A 1 287 ? 8.493 2.030 -10.815 1.00 98.50 287 ASP A N 1
ATOM 2162 C CA . ASP A 1 287 ? 7.216 1.502 -10.313 1.00 98.50 287 ASP A CA 1
ATOM 2163 C C . ASP A 1 287 ? 7.183 1.561 -8.781 1.00 98.50 287 ASP A C 1
ATOM 2165 O O . ASP A 1 287 ? 6.164 1.946 -8.201 1.00 98.50 287 ASP A O 1
ATOM 2169 N N . THR A 1 288 ? 8.275 1.145 -8.131 1.00 97.50 288 THR A N 1
ATOM 2170 C CA . THR A 1 288 ? 8.420 1.136 -6.669 1.00 97.50 288 THR A CA 1
ATOM 2171 C C . THR A 1 288 ? 8.419 2.546 -6.108 1.00 97.50 288 THR A C 1
ATOM 2173 O O . THR A 1 288 ? 7.680 2.812 -5.160 1.00 97.50 288 THR A O 1
ATOM 2176 N N . LEU A 1 289 ? 9.174 3.452 -6.733 1.00 95.75 289 LEU A N 1
ATOM 2177 C CA . LEU A 1 289 ? 9.240 4.858 -6.351 1.00 95.75 289 LEU A CA 1
ATOM 2178 C C . LEU A 1 289 ? 7.848 5.500 -6.366 1.00 95.75 289 LEU A C 1
ATOM 2180 O O . LEU A 1 289 ? 7.416 6.077 -5.367 1.00 95.75 289 LEU A O 1
ATOM 2184 N N . CYS A 1 290 ? 7.096 5.332 -7.459 1.00 97.00 290 CYS A N 1
ATOM 2185 C CA . CYS A 1 290 ? 5.734 5.857 -7.536 1.00 97.00 290 CYS A CA 1
ATOM 2186 C C . CYS A 1 290 ? 4.786 5.178 -6.536 1.00 97.00 290 CYS A C 1
ATOM 2188 O O . CYS A 1 290 ? 3.923 5.836 -5.962 1.00 97.00 290 CYS A O 1
ATOM 2190 N N . GLY A 1 291 ? 4.972 3.883 -6.258 1.00 97.62 291 GLY A N 1
ATOM 2191 C CA . GLY A 1 291 ? 4.230 3.196 -5.200 1.00 97.62 291 GLY A CA 1
ATOM 2192 C C . GLY A 1 291 ? 4.422 3.855 -3.828 1.00 97.62 291 GLY A C 1
ATOM 2193 O O . GLY A 1 291 ? 3.443 4.178 -3.158 1.00 97.62 291 GLY A O 1
ATOM 2194 N N . GLN A 1 292 ? 5.668 4.126 -3.432 1.00 95.69 292 GLN A N 1
ATOM 2195 C CA . GLN A 1 292 ? 5.989 4.774 -2.150 1.00 95.69 292 GLN A CA 1
ATOM 2196 C C . GLN A 1 292 ? 5.473 6.218 -2.081 1.00 95.69 292 GLN A C 1
ATOM 2198 O O . GLN A 1 292 ? 4.920 6.635 -1.066 1.00 95.69 292 GLN A O 1
ATOM 2203 N N . LYS A 1 293 ? 5.569 6.957 -3.188 1.00 95.44 293 LYS A N 1
ATOM 2204 C CA . LYS A 1 293 ? 4.969 8.287 -3.344 1.00 95.44 293 LYS A CA 1
ATOM 2205 C C . LYS A 1 293 ? 3.452 8.262 -3.150 1.00 95.44 293 LYS A C 1
ATOM 2207 O O . LYS A 1 293 ? 2.893 9.054 -2.395 1.00 95.44 293 LYS A O 1
ATOM 2212 N N . MET A 1 294 ? 2.782 7.311 -3.794 1.00 96.69 294 MET A N 1
ATOM 2213 C CA . MET A 1 294 ? 1.341 7.111 -3.662 1.00 96.69 294 MET A CA 1
ATOM 2214 C C . MET A 1 294 ? 0.956 6.787 -2.211 1.00 96.69 294 MET A C 1
ATOM 2216 O O . MET A 1 294 ? -0.068 7.270 -1.741 1.00 96.69 294 MET A O 1
ATOM 2220 N N . ALA A 1 295 ? 1.782 6.034 -1.477 1.00 96.56 295 ALA A N 1
ATOM 2221 C CA . ALA A 1 295 ? 1.566 5.760 -0.056 1.00 96.56 295 ALA A CA 1
ATOM 2222 C C . ALA A 1 295 ? 1.559 7.028 0.809 1.00 96.56 295 ALA A C 1
ATOM 2224 O O . ALA A 1 295 ? 0.625 7.226 1.585 1.00 96.56 295 ALA A O 1
ATOM 2225 N N . ALA A 1 296 ? 2.542 7.915 0.628 1.00 94.00 296 ALA A N 1
ATOM 2226 C CA . ALA A 1 296 ? 2.600 9.191 1.345 1.00 94.00 296 ALA A CA 1
ATOM 2227 C C . ALA A 1 296 ? 1.337 10.043 1.119 1.00 94.00 296 ALA A C 1
ATOM 2229 O O . ALA A 1 296 ? 0.804 10.631 2.059 1.00 94.00 296 ALA A O 1
ATOM 2230 N N . ARG A 1 297 ? 0.808 10.042 -0.113 1.00 94.75 297 ARG A N 1
ATOM 2231 C CA . ARG A 1 297 ? -0.427 10.757 -0.482 1.00 94.75 297 ARG A CA 1
ATOM 2232 C C . ARG A 1 297 ? -1.705 10.088 0.027 1.00 94.75 297 ARG A C 1
ATOM 2234 O O . ARG A 1 297 ? -2.676 10.781 0.314 1.00 94.75 297 ARG A O 1
ATOM 2241 N N . MET A 1 298 ? -1.719 8.759 0.143 1.00 95.75 298 MET A N 1
ATOM 2242 C CA . MET A 1 298 ? -2.874 8.003 0.643 1.00 95.75 298 MET A CA 1
ATOM 2243 C C . MET A 1 298 ? -3.094 8.192 2.144 1.00 95.75 298 MET A C 1
ATOM 2245 O O . MET A 1 298 ? -4.244 8.203 2.579 1.00 95.75 298 MET A O 1
ATOM 2249 N N . LEU A 1 299 ? -2.023 8.344 2.929 1.00 94.56 299 LEU A N 1
ATOM 2250 C CA . LEU A 1 299 ? -2.118 8.422 4.386 1.00 94.56 299 LEU A CA 1
ATOM 2251 C C . LEU A 1 299 ? -3.142 9.465 4.885 1.00 94.56 299 LEU A C 1
ATOM 2253 O O . LEU A 1 299 ? -4.053 9.050 5.602 1.00 94.56 299 LEU A O 1
ATOM 2257 N N . PRO A 1 300 ? -3.073 10.765 4.522 1.00 91.44 300 PRO A N 1
ATOM 2258 C CA . PRO A 1 300 ? -4.063 11.750 4.975 1.00 91.44 300 PRO A CA 1
ATOM 2259 C C . PRO A 1 300 ? -5.507 11.349 4.685 1.00 91.44 300 PRO A C 1
ATOM 2261 O O . PRO A 1 300 ? -6.392 11.546 5.511 1.00 91.44 300 PRO A O 1
ATOM 2264 N N . LEU A 1 301 ? -5.744 10.771 3.508 1.00 93.81 301 LEU A N 1
ATOM 2265 C CA . LEU A 1 301 ? -7.079 10.393 3.051 1.00 93.81 301 LEU A CA 1
ATOM 2266 C C . LEU A 1 301 ? -7.647 9.224 3.863 1.00 93.81 301 LEU A C 1
ATOM 2268 O O . LEU A 1 301 ? -8.854 9.155 4.092 1.00 93.81 301 LEU A O 1
ATOM 2272 N N . ILE A 1 302 ? -6.779 8.311 4.307 1.00 94.94 302 ILE A N 1
ATOM 2273 C CA . ILE A 1 302 ? -7.142 7.214 5.211 1.00 94.94 302 ILE A CA 1
ATOM 2274 C C . ILE A 1 302 ? -7.382 7.746 6.620 1.00 94.94 302 ILE A C 1
ATOM 2276 O O . ILE A 1 302 ? -8.380 7.385 7.236 1.00 94.94 302 ILE A O 1
ATOM 2280 N N . LEU A 1 303 ? -6.512 8.626 7.118 1.00 92.19 303 LEU A N 1
ATOM 2281 C CA . LEU A 1 303 ? -6.665 9.231 8.441 1.00 92.19 303 LEU A CA 1
ATOM 2282 C C . LEU A 1 303 ? -7.966 10.037 8.566 1.00 92.19 303 LEU A C 1
ATOM 2284 O O . LEU A 1 303 ? -8.577 10.011 9.627 1.00 92.19 303 LEU A O 1
ATOM 2288 N N . ALA A 1 304 ? -8.419 10.671 7.480 1.00 91.06 304 ALA A N 1
ATOM 2289 C CA . ALA A 1 304 ? -9.672 11.424 7.408 1.00 91.06 304 ALA A CA 1
ATOM 2290 C C . ALA A 1 304 ? -10.946 10.559 7.297 1.00 91.06 304 ALA A C 1
ATOM 2292 O O . ALA A 1 304 ? -12.057 11.093 7.320 1.00 91.06 304 ALA A O 1
ATOM 2293 N N . CYS A 1 305 ? -10.825 9.237 7.140 1.00 94.06 305 CYS A N 1
ATOM 2294 C CA . CYS A 1 305 ? -11.985 8.348 7.085 1.00 94.06 305 CYS A CA 1
ATOM 2295 C C . CYS A 1 305 ? -12.664 8.280 8.470 1.00 94.06 305 CYS A C 1
ATOM 2297 O O . CYS A 1 305 ? -11.970 7.959 9.433 1.00 94.06 305 CYS A O 1
ATOM 2299 N N . PRO A 1 306 ? -13.986 8.524 8.604 1.00 93.50 306 PRO A N 1
ATOM 2300 C CA . PRO A 1 306 ? -14.691 8.557 9.891 1.00 93.50 306 PRO A CA 1
ATOM 2301 C C . PRO A 1 306 ? -14.490 7.338 10.792 1.00 93.50 306 PRO A C 1
ATOM 2303 O O . PRO A 1 306 ? -14.431 7.482 12.010 1.00 93.50 306 PRO A O 1
ATOM 2306 N N . THR A 1 307 ? -14.348 6.140 10.226 1.00 93.81 307 THR A N 1
ATOM 2307 C CA . THR A 1 307 ? -14.053 4.933 11.007 1.00 93.81 307 THR A CA 1
ATOM 2308 C C . THR A 1 307 ? -12.642 4.986 11.608 1.00 93.81 307 THR A C 1
ATOM 2310 O O . THR A 1 307 ? -12.419 4.514 12.723 1.00 93.81 307 THR A O 1
ATOM 2313 N N . VAL A 1 308 ? -11.679 5.591 10.906 1.00 93.81 308 VAL A N 1
ATOM 2314 C CA . VAL A 1 308 ? -10.297 5.779 11.379 1.00 93.81 308 VAL A CA 1
ATOM 2315 C C . VAL A 1 308 ? -10.205 6.951 12.347 1.00 93.81 308 VAL A C 1
ATOM 2317 O O . VAL A 1 308 ? -9.679 6.780 13.451 1.00 93.81 308 VAL A O 1
ATOM 2320 N N . SER A 1 309 ? -10.732 8.114 11.952 1.00 91.31 309 SER A N 1
ATOM 2321 C CA . SER A 1 309 ? -10.679 9.340 12.744 1.00 91.31 309 SER A CA 1
ATOM 2322 C C . SER A 1 309 ? -11.551 9.265 13.991 1.00 91.31 309 SER A C 1
ATOM 2324 O O . SER A 1 309 ? -11.250 9.884 15.006 1.00 91.31 309 SER A O 1
ATOM 2326 N N . GLY A 1 310 ? -12.636 8.498 13.930 1.00 90.44 310 GLY A N 1
ATOM 2327 C CA . GLY A 1 310 ? -13.739 8.600 14.870 1.00 90.44 310 GLY A CA 1
ATOM 2328 C C . GLY A 1 310 ? -14.610 9.818 14.575 1.00 90.44 310 GLY A C 1
ATOM 2329 O O . GLY A 1 310 ? -14.340 10.620 13.676 1.00 90.44 310 GLY A O 1
ATOM 2330 N N . THR A 1 311 ? -15.669 9.954 15.361 1.00 87.38 311 THR A N 1
ATOM 2331 C CA . THR A 1 311 ? -16.620 11.065 15.272 1.00 87.38 311 THR A CA 1
ATOM 2332 C C . THR A 1 311 ? -16.885 11.619 16.665 1.00 87.38 311 THR A C 1
ATOM 2334 O O . THR A 1 311 ? -16.882 10.840 17.624 1.00 87.38 311 THR A O 1
ATOM 2337 N N . PRO A 1 312 ? -17.209 12.916 16.800 1.00 82.06 312 PRO A N 1
ATOM 2338 C CA . PRO A 1 312 ? -17.714 13.439 18.060 1.00 82.06 312 PRO A CA 1
ATOM 2339 C C . PRO A 1 312 ? -18.916 12.614 18.525 1.00 82.06 312 PRO A C 1
ATOM 2341 O O . PRO A 1 312 ? -19.794 12.277 17.722 1.00 82.06 312 PRO A O 1
ATOM 2344 N N . ALA A 1 313 ? -18.967 12.287 19.814 1.00 71.12 313 ALA A N 1
ATOM 2345 C CA . ALA A 1 313 ? -20.181 11.733 20.394 1.00 71.12 313 ALA A CA 1
ATOM 2346 C C . ALA A 1 313 ? -21.307 12.796 20.445 1.00 71.12 313 ALA A C 1
ATOM 2348 O O . ALA A 1 313 ? -21.103 13.982 20.155 1.00 71.12 313 ALA A O 1
ATOM 2349 N N . PRO A 1 314 ? -22.546 12.399 20.776 1.00 71.25 314 PRO A N 1
ATOM 2350 C CA . PRO A 1 314 ? -23.606 13.363 21.026 1.00 71.25 314 PRO A CA 1
ATOM 2351 C C . PRO A 1 314 ? -23.291 14.220 22.270 1.00 71.25 314 PRO A C 1
ATOM 2353 O O . PRO A 1 314 ? -22.531 13.828 23.158 1.00 71.25 314 PRO A O 1
ATOM 2356 N N . ALA A 1 315 ? -23.891 15.413 22.358 1.00 65.38 315 ALA A N 1
ATOM 2357 C CA . ALA A 1 315 ? -23.575 16.458 23.349 1.00 65.38 315 ALA A CA 1
ATOM 2358 C C . ALA A 1 315 ? -23.580 16.016 24.836 1.00 65.38 315 ALA A C 1
ATOM 2360 O O . ALA A 1 315 ? -23.007 16.692 25.686 1.00 65.38 315 ALA A O 1
ATOM 2361 N N . ASN A 1 316 ? -24.208 14.886 25.156 1.00 69.25 316 ASN A N 1
ATOM 2362 C CA . ASN A 1 316 ? -24.383 14.333 26.498 1.00 69.25 316 ASN A CA 1
ATOM 2363 C C . ASN A 1 316 ? -23.200 13.489 27.024 1.00 69.25 316 ASN A C 1
ATOM 2365 O O . ASN A 1 316 ? -23.244 13.091 28.187 1.00 69.25 316 ASN A O 1
ATOM 2369 N N . ASN A 1 317 ? -22.139 13.244 26.240 1.00 64.25 317 ASN A N 1
ATOM 2370 C CA . ASN A 1 317 ? -20.896 12.630 26.735 1.00 64.25 317 ASN A CA 1
ATOM 2371 C C . ASN A 1 317 ? -19.671 13.547 26.500 1.00 64.25 317 ASN A C 1
ATOM 2373 O O . ASN A 1 317 ? -19.058 13.504 25.433 1.00 64.25 317 ASN A O 1
ATOM 2377 N N . PRO A 1 318 ? -19.268 14.365 27.493 1.00 61.50 318 PRO A N 1
ATOM 2378 C CA . PRO A 1 318 ? -18.239 15.390 27.307 1.00 61.50 318 PRO A CA 1
ATOM 2379 C C . PRO A 1 318 ? -16.821 14.842 27.084 1.00 61.50 318 PRO A C 1
ATOM 2381 O O . PRO A 1 318 ? -15.985 15.569 26.549 1.00 61.50 318 PRO A O 1
ATOM 2384 N N . VAL A 1 319 ? -16.537 13.590 27.467 1.00 63.62 319 VAL A N 1
ATOM 2385 C CA . VAL A 1 319 ? -15.229 12.946 27.234 1.00 63.62 319 VAL A CA 1
ATOM 2386 C C . VAL A 1 319 ? -15.092 12.536 25.769 1.00 63.62 319 VAL A C 1
ATOM 2388 O O . VAL A 1 319 ? -14.071 12.809 25.149 1.00 63.62 319 VAL A O 1
ATOM 2391 N N . ASN A 1 320 ? -16.152 11.972 25.188 1.00 64.00 320 ASN A N 1
ATOM 2392 C CA . ASN A 1 320 ? -16.151 11.493 23.803 1.00 64.00 320 ASN A CA 1
ATOM 2393 C C . ASN A 1 320 ? -16.396 12.606 22.760 1.00 64.00 320 ASN A C 1
ATOM 2395 O O . ASN A 1 320 ? -16.327 12.350 21.560 1.00 64.00 320 ASN A O 1
ATOM 2399 N N . ASN A 1 321 ? -16.675 13.837 23.200 1.00 69.06 321 ASN A N 1
ATOM 2400 C CA . ASN A 1 321 ? -16.874 15.000 22.323 1.00 69.06 321 ASN A CA 1
ATOM 2401 C C . ASN A 1 321 ? -15.596 15.786 22.049 1.00 69.06 321 ASN A C 1
ATOM 2403 O O . ASN A 1 321 ? -15.573 16.624 21.149 1.00 69.06 321 ASN A O 1
ATOM 2407 N N . LYS A 1 322 ? -14.547 15.556 22.840 1.00 71.62 322 LYS A N 1
ATOM 2408 C CA . LYS A 1 322 ? -13.259 16.213 22.648 1.00 71.62 322 LYS A CA 1
ATOM 2409 C C . LYS A 1 322 ? -12.368 15.325 21.786 1.00 71.62 322 LYS A C 1
ATOM 2411 O O . LYS A 1 322 ? -12.351 14.112 22.011 1.00 71.62 322 LYS A O 1
ATOM 2416 N N . PRO A 1 323 ? -11.601 15.903 20.849 1.00 73.19 323 PRO A N 1
ATOM 2417 C CA . PRO A 1 323 ? -10.512 15.175 20.229 1.00 73.19 323 PRO A CA 1
ATOM 2418 C C . PRO A 1 323 ? -9.589 14.604 21.315 1.00 73.19 323 PRO A C 1
ATOM 2420 O O . PRO A 1 323 ? -9.204 15.315 22.252 1.00 73.19 323 PRO A O 1
ATOM 2423 N N . VAL A 1 324 ? -9.271 13.312 21.230 1.00 70.19 324 VAL A N 1
ATOM 2424 C CA . VAL A 1 324 ? -8.324 12.638 22.134 1.00 70.19 324 VAL A CA 1
ATOM 2425 C C . VAL A 1 324 ? -6.923 13.016 21.690 1.00 70.19 324 VAL A C 1
ATOM 2427 O O . VAL A 1 324 ? -6.235 12.310 20.955 1.00 70.19 324 VAL A O 1
ATOM 2430 N N . ASN A 1 325 ? -6.526 14.201 22.128 1.00 53.00 325 ASN A N 1
ATOM 2431 C CA . ASN A 1 325 ? -5.204 14.736 21.901 1.00 53.00 325 ASN A CA 1
ATOM 2432 C C . ASN A 1 325 ? -4.222 14.072 22.876 1.00 53.00 325 ASN A C 1
ATOM 2434 O O . ASN A 1 325 ? -4.041 14.537 24.000 1.00 53.00 325 ASN A O 1
ATOM 2438 N N . PHE A 1 326 ? -3.497 13.056 22.407 1.00 52.94 326 PHE A N 1
ATOM 2439 C CA . PHE A 1 326 ? -2.046 13.128 22.600 1.00 52.94 326 PHE A CA 1
ATOM 2440 C C . PHE A 1 326 ? -1.612 14.457 21.956 1.00 52.94 326 PHE A C 1
ATOM 2442 O O . PHE A 1 326 ? -2.135 14.803 20.896 1.00 52.94 326 PHE A O 1
ATOM 2449 N N . ALA A 1 327 ? -0.801 15.276 22.624 1.00 38.19 327 ALA A N 1
ATOM 2450 C CA . ALA A 1 327 ? -0.552 16.650 22.179 1.00 38.19 327 ALA A CA 1
ATOM 2451 C C . ALA A 1 327 ? -0.131 16.715 20.688 1.00 38.19 327 ALA A C 1
ATOM 2453 O O . ALA A 1 327 ? 0.863 16.105 20.313 1.00 38.19 327 ALA A O 1
ATOM 2454 N N . GLY A 1 328 ? -0.882 17.457 19.857 1.00 48.03 328 GLY A N 1
ATOM 2455 C CA . GLY A 1 328 ? -0.656 17.576 18.407 1.00 48.03 328 GLY A CA 1
ATOM 2456 C C . GLY A 1 328 ? -1.273 16.419 17.613 1.00 48.03 328 GLY A C 1
ATOM 2457 O O . GLY A 1 328 ? -0.657 15.376 17.445 1.00 48.03 328 GLY A O 1
ATOM 2458 N N . THR A 1 329 ? -2.492 16.621 17.106 1.00 49.72 329 THR A N 1
ATOM 2459 C CA . THR A 1 329 ? -3.434 15.671 16.469 1.00 49.72 329 THR A CA 1
ATOM 2460 C C . THR A 1 329 ? -2.952 15.028 15.157 1.00 49.72 329 THR A C 1
ATOM 2462 O O . THR A 1 329 ? -3.736 14.623 14.314 1.00 49.72 329 THR A O 1
ATOM 2465 N N . THR A 1 330 ? -1.650 14.916 14.952 1.00 54.53 330 THR A N 1
ATOM 2466 C CA . THR A 1 330 ? -0.965 14.201 13.878 1.00 54.53 330 THR A CA 1
ATOM 2467 C C . THR A 1 330 ? 0.450 13.989 14.378 1.00 54.53 330 THR A C 1
ATOM 2469 O O . THR A 1 330 ? 1.065 14.976 14.768 1.00 54.53 330 THR A O 1
ATOM 2472 N N . VAL A 1 331 ? 0.993 12.768 14.338 1.00 61.22 331 VAL A N 1
ATOM 2473 C CA . VAL A 1 331 ? 2.450 12.628 14.468 1.00 61.22 331 VAL A CA 1
ATOM 2474 C C . VAL A 1 331 ? 3.017 13.148 13.150 1.00 61.22 331 VAL A C 1
ATOM 2476 O O . VAL A 1 331 ? 2.796 12.492 12.124 1.00 61.22 331 VAL A O 1
ATOM 2479 N N . PRO A 1 332 ? 3.634 14.345 13.098 1.00 65.81 332 PRO A N 1
ATOM 2480 C CA . PRO A 1 332 ? 4.166 14.857 11.849 1.00 65.81 332 PRO A CA 1
ATOM 2481 C C . PRO A 1 332 ? 5.223 13.866 11.393 1.00 65.81 332 PRO A C 1
ATOM 2483 O O . PRO A 1 332 ? 6.182 13.585 12.107 1.00 65.81 332 PRO A O 1
ATOM 2486 N N . GLN A 1 333 ? 5.009 13.291 10.224 1.00 76.31 333 GLN A N 1
ATOM 2487 C CA . GLN A 1 333 ? 5.932 12.323 9.675 1.00 76.31 333 GLN A CA 1
ATOM 2488 C C . GLN A 1 333 ? 6.939 13.038 8.799 1.00 76.31 333 GLN A C 1
ATOM 2490 O O . GLN A 1 333 ? 6.586 13.916 8.009 1.00 76.31 333 GLN A O 1
ATOM 2495 N N . THR A 1 334 ? 8.197 12.620 8.906 1.00 81.56 334 THR A N 1
ATOM 2496 C CA . THR A 1 334 ? 9.208 13.005 7.926 1.00 81.56 334 THR A CA 1
ATOM 2497 C C . THR A 1 334 ? 8.717 12.626 6.532 1.00 81.56 334 THR A C 1
ATOM 2499 O O . THR A 1 334 ? 8.033 11.610 6.352 1.00 81.56 334 THR A O 1
ATOM 2502 N N . ALA A 1 335 ? 9.049 13.457 5.544 1.00 84.38 335 ALA A N 1
ATOM 2503 C CA . ALA A 1 335 ? 8.748 13.163 4.151 1.00 84.38 335 ALA A CA 1
ATOM 2504 C C . ALA A 1 335 ? 9.320 11.790 3.764 1.00 84.38 335 ALA A C 1
ATOM 2506 O O . ALA A 1 335 ? 10.372 11.381 4.256 1.00 84.38 335 ALA A O 1
ATOM 2507 N N . VAL A 1 336 ? 8.631 11.071 2.881 1.00 85.62 336 VAL A N 1
ATOM 2508 C CA . VAL A 1 336 ? 9.150 9.813 2.342 1.00 85.62 336 VAL A CA 1
ATOM 2509 C C . VAL A 1 336 ? 10.213 10.167 1.310 1.00 85.62 336 VAL A C 1
ATOM 2511 O O . VAL A 1 336 ? 9.870 10.674 0.242 1.00 85.62 336 VAL A O 1
ATOM 2514 N N . GLY A 1 337 ? 11.494 9.901 1.590 1.00 82.06 337 GLY A N 1
ATOM 2515 C CA . GLY A 1 337 ? 12.525 9.938 0.551 1.00 82.06 337 GLY A CA 1
ATOM 2516 C C . GLY A 1 337 ? 12.171 8.956 -0.562 1.00 82.06 337 GLY A C 1
ATOM 2517 O O . GLY A 1 337 ? 11.722 7.849 -0.286 1.00 82.06 337 GLY A O 1
ATOM 2518 N N . LEU A 1 338 ? 12.295 9.347 -1.818 1.00 77.69 338 LEU A N 1
ATOM 2519 C CA . LEU A 1 338 ? 11.896 8.541 -2.975 1.00 77.69 338 LEU A CA 1
ATOM 2520 C C . LEU A 1 338 ? 13.124 8.009 -3.714 1.00 77.69 338 LEU A C 1
ATOM 2522 O O . LEU A 1 338 ? 13.211 6.825 -4.026 1.00 77.69 338 LEU A O 1
ATOM 2526 N N . ASP A 1 339 ? 14.091 8.892 -3.917 1.00 72.75 339 ASP A N 1
ATOM 2527 C CA . ASP A 1 339 ? 15.467 8.611 -4.306 1.00 72.75 339 ASP A CA 1
ATOM 2528 C C . ASP A 1 339 ? 16.357 9.658 -3.617 1.00 72.75 339 ASP A C 1
ATOM 2530 O O . ASP A 1 339 ? 15.832 10.592 -3.012 1.00 72.75 339 ASP A O 1
ATOM 2534 N N . GLY A 1 340 ? 17.685 9.514 -3.666 1.00 64.81 340 GLY A N 1
ATOM 2535 C CA . GLY A 1 340 ? 18.630 10.330 -2.885 1.00 64.81 340 GLY A CA 1
ATOM 2536 C C . GLY A 1 340 ? 18.512 11.861 -3.011 1.00 64.81 340 GLY A C 1
ATOM 2537 O O . GLY A 1 340 ? 19.220 12.553 -2.288 1.00 64.81 340 GLY A O 1
ATOM 2538 N N . ASN A 1 341 ? 17.642 12.389 -3.885 1.00 67.38 341 ASN A N 1
ATOM 2539 C CA . ASN A 1 341 ? 17.348 13.817 -4.016 1.00 67.38 341 ASN A CA 1
ATOM 2540 C C . ASN A 1 341 ? 15.843 14.170 -4.041 1.00 67.38 341 ASN A C 1
ATOM 2542 O O . ASN A 1 341 ? 15.513 15.355 -4.073 1.00 67.38 341 ASN A O 1
ATOM 2546 N N . ASN A 1 342 ? 14.933 13.191 -4.032 1.00 74.12 342 ASN A N 1
ATOM 2547 C CA . ASN A 1 342 ? 13.488 13.410 -4.138 1.00 74.12 342 ASN A CA 1
ATOM 2548 C C . ASN A 1 342 ? 12.765 13.005 -2.852 1.00 74.12 342 ASN A C 1
ATOM 2550 O O . ASN A 1 342 ? 13.068 11.973 -2.257 1.00 74.12 342 ASN A O 1
ATOM 2554 N N . THR A 1 343 ? 11.754 13.773 -2.452 1.00 83.88 343 THR A N 1
ATOM 2555 C CA . THR A 1 343 ? 10.914 13.475 -1.285 1.00 83.88 343 THR A CA 1
ATOM 2556 C C . THR A 1 343 ? 9.438 13.695 -1.606 1.00 83.88 343 THR A C 1
ATOM 2558 O O . THR A 1 343 ? 9.091 14.557 -2.412 1.00 83.88 343 THR A O 1
ATOM 2561 N N . GLU A 1 344 ? 8.558 12.919 -0.971 1.00 89.25 344 GLU A N 1
ATOM 2562 C CA . GLU A 1 344 ? 7.114 13.163 -0.971 1.00 89.25 344 GLU A CA 1
ATOM 2563 C C . GLU A 1 344 ? 6.652 13.535 0.438 1.00 89.25 344 GLU A C 1
ATOM 2565 O O . GLU A 1 344 ? 6.908 12.811 1.405 1.00 89.25 344 GLU A O 1
ATOM 2570 N N . ALA A 1 345 ? 5.960 14.667 0.559 1.00 86.25 345 ALA A N 1
ATOM 2571 C CA . ALA A 1 345 ? 5.444 15.129 1.839 1.00 86.25 345 ALA A CA 1
ATOM 2572 C C . ALA A 1 345 ? 4.384 14.168 2.395 1.00 86.25 345 ALA A C 1
ATOM 2574 O O . ALA A 1 345 ? 3.489 13.719 1.678 1.00 86.25 345 ALA A O 1
ATOM 2575 N N . VAL A 1 346 ? 4.454 13.908 3.701 1.00 81.19 346 VAL A N 1
ATOM 2576 C CA . VAL A 1 346 ? 3.436 13.150 4.432 1.00 81.19 346 VAL A CA 1
ATOM 2577 C C . VAL A 1 346 ? 2.597 14.138 5.232 1.00 81.19 346 VAL A C 1
ATOM 2579 O O . VAL A 1 346 ? 2.924 14.506 6.358 1.00 81.19 346 VAL A O 1
ATOM 2582 N N . ASN A 1 347 ? 1.505 14.606 4.633 1.00 69.12 347 ASN A N 1
ATOM 2583 C CA . ASN A 1 347 ? 0.615 15.563 5.283 1.00 69.12 347 ASN A CA 1
ATOM 2584 C C . ASN A 1 347 ? -0.413 14.826 6.142 1.00 69.12 347 ASN A C 1
ATOM 2586 O O . ASN A 1 347 ? -1.572 14.765 5.771 1.00 69.12 347 ASN A O 1
ATOM 2590 N N . GLY A 1 348 ? -0.026 14.270 7.290 1.00 57.97 348 GLY A N 1
ATOM 2591 C CA . GLY A 1 348 ? -1.007 13.685 8.219 1.00 57.97 348 GLY A CA 1
ATOM 2592 C C . GLY A 1 348 ? -1.897 14.724 8.934 1.00 57.97 348 GLY A C 1
ATOM 2593 O O . GLY A 1 348 ? -2.807 14.340 9.661 1.00 57.97 348 GLY A O 1
ATOM 2594 N N . GLY A 1 349 ? -1.591 16.019 8.761 1.00 56.69 349 GLY A N 1
ATOM 2595 C CA . GLY A 1 349 ? -2.145 17.167 9.485 1.00 56.69 349 GLY A CA 1
ATOM 2596 C C . GLY A 1 349 ? -3.631 17.437 9.249 1.00 56.69 349 GLY A C 1
ATOM 2597 O O . GLY A 1 349 ? -4.139 17.238 8.149 1.00 56.69 349 GLY A O 1
ATOM 2598 N N . GLY A 1 350 ? -4.306 18.005 10.254 1.00 64.44 350 GLY A N 1
ATOM 2599 C CA . GLY A 1 350 ? -5.601 18.680 10.077 1.00 64.44 350 GLY A CA 1
ATOM 2600 C C . GLY A 1 350 ? -6.850 17.809 10.228 1.00 64.44 350 GLY A C 1
ATOM 2601 O O . GLY A 1 350 ? -7.943 18.288 9.938 1.00 64.44 350 GLY A O 1
ATOM 2602 N N . THR A 1 351 ? -6.706 16.564 10.690 1.00 73.50 351 THR A N 1
ATOM 2603 C CA . THR A 1 351 ? -7.839 15.697 11.050 1.00 73.50 351 THR A CA 1
ATOM 2604 C C . THR A 1 351 ? -7.957 15.593 12.569 1.00 73.50 351 THR A C 1
ATOM 2606 O O . THR A 1 351 ? -6.983 15.265 13.244 1.00 73.50 351 THR A O 1
ATOM 2609 N N . ASP A 1 352 ? -9.149 15.851 13.108 1.00 81.38 352 ASP A N 1
ATOM 2610 C CA . ASP A 1 352 ? -9.439 15.611 14.523 1.00 81.38 352 ASP A CA 1
ATOM 2611 C C . ASP A 1 352 ? -9.671 14.116 14.778 1.00 81.38 352 ASP A C 1
ATOM 2613 O O . ASP A 1 352 ? -10.430 13.460 14.063 1.00 81.38 352 ASP A O 1
ATOM 2617 N N . PHE A 1 353 ? -9.035 13.585 15.826 1.00 85.19 353 PHE A N 1
ATOM 2618 C CA . PHE A 1 353 ? -9.156 12.185 16.232 1.00 85.19 353 PHE A CA 1
ATOM 2619 C C . PHE A 1 353 ? -10.002 12.040 17.496 1.00 85.19 353 PHE A C 1
ATOM 2621 O O . PHE A 1 353 ? -9.763 12.723 18.490 1.00 85.19 353 PHE A O 1
ATOM 2628 N N . TYR A 1 354 ? -10.950 11.107 17.494 1.00 86.31 354 TYR A N 1
ATOM 2629 C CA . TYR A 1 354 ? -11.897 10.858 18.581 1.00 86.31 354 TYR A CA 1
ATOM 2630 C C . TYR A 1 354 ? -11.714 9.459 19.174 1.00 86.31 354 TYR A C 1
ATOM 2632 O O . TYR A 1 354 ? -11.218 8.543 18.520 1.00 86.31 354 TYR A O 1
ATOM 2640 N N . ALA A 1 355 ? -12.130 9.278 20.431 1.00 86.19 355 ALA A N 1
ATOM 2641 C CA . ALA A 1 355 ? -11.840 8.069 21.212 1.00 86.19 355 ALA A CA 1
ATOM 2642 C C . ALA A 1 355 ? -12.510 6.807 20.651 1.00 86.19 355 ALA A C 1
ATOM 2644 O O . ALA A 1 355 ? -12.049 5.694 20.885 1.00 86.19 355 ALA A O 1
ATOM 2645 N N . ASN A 1 356 ? -13.593 6.979 19.893 1.00 86.94 356 ASN A N 1
ATOM 2646 C CA . ASN A 1 356 ? -14.272 5.898 19.190 1.00 86.94 356 ASN A CA 1
ATOM 2647 C C . ASN A 1 356 ? -13.598 5.511 17.860 1.00 86.94 356 ASN A C 1
ATOM 2649 O O . ASN A 1 356 ? -13.941 4.463 17.315 1.00 86.94 356 ASN A O 1
ATOM 2653 N N . GLY A 1 357 ? -12.662 6.320 17.357 1.00 91.25 357 GLY A N 1
ATOM 2654 C CA . GLY A 1 357 ? -11.947 6.088 16.108 1.00 91.25 357 GLY A CA 1
ATOM 2655 C C . GLY A 1 357 ? -10.940 4.952 16.199 1.00 91.25 357 GLY A C 1
ATOM 2656 O O . GLY A 1 357 ? -10.301 4.734 17.234 1.00 91.25 357 GLY A O 1
ATOM 2657 N N . LEU A 1 358 ? -10.765 4.237 15.089 1.00 92.44 358 LEU A N 1
ATOM 2658 C CA . LEU A 1 358 ? -9.868 3.091 15.017 1.00 92.44 358 LEU A CA 1
ATOM 2659 C C . LEU A 1 358 ? -8.413 3.475 15.318 1.00 92.44 358 LEU A C 1
ATOM 2661 O O . LEU A 1 358 ? -7.711 2.687 15.948 1.00 92.44 358 LEU A O 1
ATOM 2665 N N . LEU A 1 359 ? -7.959 4.679 14.943 1.00 91.88 359 LEU A N 1
ATOM 2666 C CA . LEU A 1 359 ? -6.596 5.130 15.249 1.00 91.88 359 LEU A CA 1
ATOM 2667 C C . LEU A 1 359 ? -6.374 5.297 16.759 1.00 91.88 359 LEU A C 1
ATOM 2669 O O . LEU A 1 359 ? -5.383 4.805 17.296 1.00 91.88 359 LEU A O 1
ATOM 2673 N N . ALA A 1 360 ? -7.307 5.957 17.454 1.00 89.50 360 ALA A N 1
ATOM 2674 C CA . ALA A 1 360 ? -7.220 6.166 18.898 1.00 89.50 360 ALA A CA 1
ATOM 2675 C C . ALA A 1 360 ? -7.284 4.835 19.660 1.00 89.50 360 ALA A C 1
ATOM 2677 O O . ALA A 1 360 ? -6.459 4.595 20.541 1.00 89.50 360 ALA A O 1
ATOM 2678 N N . LYS A 1 361 ? -8.205 3.943 19.265 1.00 91.44 361 LYS A N 1
ATOM 2679 C CA . LYS A 1 361 ? -8.292 2.580 19.807 1.00 91.44 361 LYS A CA 1
ATOM 2680 C C . LYS A 1 361 ? -7.009 1.787 19.561 1.00 91.44 361 LYS A C 1
ATOM 2682 O O . LYS A 1 361 ? -6.558 1.095 20.460 1.00 91.44 361 LYS A O 1
ATOM 2687 N N . SER A 1 362 ? -6.399 1.918 18.380 1.00 93.38 362 SER A N 1
ATOM 2688 C CA . SER A 1 362 ? -5.130 1.249 18.064 1.00 93.38 362 SER A CA 1
ATOM 2689 C C . SER A 1 362 ? -4.010 1.727 18.984 1.00 93.38 362 SER A C 1
ATOM 2691 O O . SER A 1 362 ? -3.331 0.899 19.566 1.00 93.38 362 SER A O 1
ATOM 2693 N N . ARG A 1 363 ? -3.852 3.044 19.191 1.00 90.50 363 ARG A N 1
ATOM 2694 C CA . ARG A 1 363 ? -2.834 3.602 20.107 1.00 90.50 363 ARG A CA 1
ATOM 2695 C C . ARG A 1 363 ? -2.974 3.087 21.539 1.00 90.50 363 ARG A C 1
ATOM 2697 O O . ARG A 1 363 ? -1.972 2.808 22.181 1.00 90.50 363 ARG A O 1
ATOM 2704 N N . GLN A 1 364 ? -4.207 2.940 22.025 1.00 89.56 364 GLN A N 1
ATOM 2705 C CA . GLN A 1 364 ? -4.479 2.410 23.366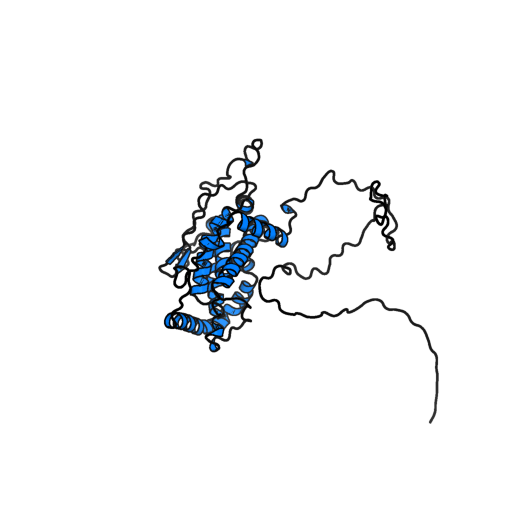 1.00 89.56 364 GLN A CA 1
ATOM 2706 C C . GLN A 1 364 ? -4.030 0.957 23.552 1.00 89.56 364 GLN A C 1
ATOM 2708 O O . GLN A 1 364 ? -3.860 0.533 24.686 1.00 89.56 364 GLN A O 1
ATOM 2713 N N . GLU A 1 365 ? -3.828 0.192 22.477 1.00 92.00 365 GLU A N 1
ATOM 2714 C CA . GLU A 1 365 ? -3.306 -1.176 22.575 1.00 92.00 365 GLU A CA 1
ATOM 2715 C C . GLU A 1 365 ? -1.797 -1.211 22.889 1.00 92.00 365 GLU A C 1
ATOM 2717 O O . GLU A 1 365 ? -1.283 -2.279 23.205 1.00 92.00 365 GLU A O 1
ATOM 2722 N N . TRP A 1 366 ? -1.098 -0.067 22.819 1.00 88.44 366 TRP A N 1
ATOM 2723 C CA . TRP A 1 366 ? 0.361 0.054 22.977 1.00 88.44 366 TRP A CA 1
ATOM 2724 C C . TRP A 1 366 ? 0.804 0.908 24.176 1.00 88.44 366 TRP A C 1
ATOM 2726 O O . TRP A 1 366 ? 1.993 1.202 24.303 1.00 88.44 366 TRP A O 1
ATOM 2736 N N . ILE A 1 367 ? -0.138 1.324 25.028 1.00 80.62 367 ILE A N 1
ATOM 2737 C CA . ILE A 1 367 ? 0.084 2.081 26.274 1.00 80.62 367 ILE A CA 1
ATOM 2738 C C . ILE A 1 367 ? -0.271 1.169 27.439 1.00 80.62 367 ILE A C 1
ATOM 2740 O O . ILE A 1 367 ? 0.530 1.104 28.397 1.00 80.62 367 ILE A O 1
#

Organism: NCBI:txid287609

Sequence (367 aa):
MSASGGFGGVGGVGGVGGVGGVGGVGGVGGVSFALDLLGPSGALFRPTGVVPTRQTLQGLPPGAPLIYQSERWPPTVNVSWNRLPTADFRDEDWAPDHWVMFMLAEFSRVNANWTATMLNTAMNGPDDYPRANAAIDRELQELRALTEYRAAALDEALQQRWGIISYLRAVANFSPTSHRNTFLLVYSTQLIGSMVAMHYKRIFKRARPSRLDPALLPPIEVPGHASYPSAHGAEAMLIALVLEQVLPAEITEDSGGVSAPDAGPLRNLARRTGRNREVLGVHYPSDTLCGQKMAARMLPLILACPTVSGTPAPANNPVNNKPVNFAGTTVPQTAVGLDGNNTEAVNGGGTDFYANGLLAKSRQEWI

Foldseek 3Di:
DDDDDDDDDDDDDDDDDDDDDPDDPDDDFADPLDDDPDPPCPPPPPPPDADEDDDFDPPDDPPDPRDDDDDDPPDHDNDPDDDPPDDDCDPLNDDLSRLLVVLLVLLCVLCVCCLPPLADLDDVDPLADDPDPVSLVVLLVVLVVLLVCCVVCVVVLVCLVPPLVVLLCVLVVDDCVLQVLLVSLLSSQLVNLSVSQQSVQVRNVADAQCVVPVVSVQPDPAGPTGAAAPSLLQSQLLSLQLVVLAADPVSFDDPPPDPPNQGG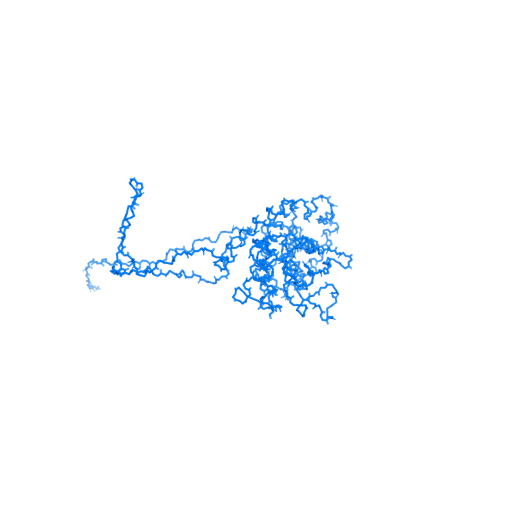PSNVSSLSNLVSCSSSRGYTLSNSLSSNLSSLSVQLSSCQRCQAQPDADPPPDPQQNAQPDPPFQTPQGRFDDSDPPDTHGRPNDDGGHGCNHSRNSSNVSHD

InterPro domains:
  IPR036938 Phosphatidic acid phosphatase type 2/haloperoxidase superfamily [SSF48317] (160-306)

Secondary structure (DSSP, 8-state):
-------------PPP-------------S---S--SS-----------PPPPP---TTPPTT------PPPSSPP----PPPPS--PPPGGG--HHHHHHHHHHHHHHHTTTHHHHSS--STT-TTSPP-SHHHHHHHHHHHHHHGGGHHHHHHHHHHHHH-HHHHHHHHH---TTTSHHHHHHHHHHHHHHHHHHHHHHHHH-PPPHHHH-GGG--SSPPPSS--SSPHHHHHHHHHHHHHHTTS-HHHHS--S-SS-TT--HHHHHHHHHHHHHHHTTSS-HHHHHHHHHHHHHHHHHHHTSHHHH--PPPTT-TTTTS---SSSSS-PPPPEEEETTEEE-----S----TTSHHHHHHHTT-

Radius of gyration: 27.96 Å; chains: 1; bounding box: 74×102×52 Å

pLDDT: mean 78.21, std 21.87, range [26.94, 98.5]